Protein AF-A0A428T116-F1 (afdb_monomer_lite)

Organism: NCBI:txid131363

Foldseek 3Di:
DLLLVLLVCLLPCPDDPPVVSVVSNVRNVVVLVVLVVVLVVLVVPLDLVSLLSLLVNLLSQLSNCVSVVVVVSNVVSLQVNQLSLAPSQVPDDPVSVVSSLVSCLRNQVVLLVVLVVDDLPRDRRCLVVLVVPPPPPPDLDAADPALVSLSSLLSSLSSLVSNLVSVVVVCVVPDDDDDDPPVSCVSVVVSVVSLVSSLNNNVVNCVVCVPPDDPVRVVSNVVSVVSNVD

pLDDT: mean 75.33, std 14.29, range [40.84, 96.88]

Sequence (230 aa):
MIAVGAAHRLFMARSVSPAQSAELQRLAIYQYNKAIKSILPLMSANSIYDLHCILICCVLFISFEGLTGRYDDLLRHLRAGNQLLGPSLLESTPEQTVVTKKLVEMLSPLGSIVISFMDKDFHSGVSPWYEAGSFKDETVSQPFDDLDEVSYELQRLSVQETDATWVDQILRQTQSDEVDNDLNQAPRLAIEEGFRKWSSRFETTKQTQHDNASSRYDTQLRHLRMEQQF

Secondary structure (DSSP, 8-state):
-HHHHHHHHHHH-SS--HHHHHHHHHHHHHHHHHHHHHHTTGGG---HHHHHHHHHHHHHHHHHHHHHT-HHHHHHHHHHHHHHSSGGGTT--HHHHHHHHHHHHHHHHHHHHHHHHS-TT---TTHHHHHH-------TTPPPSSHHHHHHHHHHHHHHHHHHHHHHHHHHHH--S-S-TTTTSHHHHHHHHHHHHHHHHHHHHHHH-TT---HHHHHHHHHHHHHTT-

Radius of gyration: 20.84 Å; chains: 1; bounding box: 56×46×51 Å

Structure (mmCIF, N/CA/C/O backbone):
data_AF-A0A428T116-F1
#
_entry.id   AF-A0A428T116-F1
#
loop_
_atom_site.group_PDB
_atom_site.id
_atom_site.type_symbol
_atom_site.label_atom_id
_atom_site.label_alt_id
_atom_site.label_comp_id
_atom_site.label_asym_id
_atom_site.label_entity_id
_atom_site.label_seq_id
_atom_site.pdbx_PDB_ins_code
_atom_site.Cartn_x
_atom_site.Cartn_y
_atom_site.Cartn_z
_atom_site.occupancy
_atom_site.B_iso_or_equiv
_atom_site.auth_seq_id
_atom_site.auth_comp_id
_atom_site.auth_asym_id
_atom_site.auth_atom_id
_atom_site.pdbx_PDB_model_num
ATOM 1 N N . MET A 1 1 ? 8.778 -11.681 -5.372 1.00 85.19 1 MET A N 1
ATOM 2 C CA . MET A 1 1 ? 9.952 -11.075 -4.696 1.00 85.19 1 MET A CA 1
ATOM 3 C C . MET A 1 1 ? 11.165 -10.873 -5.612 1.00 85.19 1 MET A C 1
ATOM 5 O O . MET A 1 1 ? 11.693 -9.771 -5.608 1.00 85.19 1 MET A O 1
ATOM 9 N N . ILE A 1 2 ? 11.591 -11.850 -6.435 1.00 93.81 2 ILE A N 1
ATOM 10 C CA . ILE A 1 2 ? 12.792 -11.703 -7.301 1.00 93.81 2 ILE A CA 1
ATOM 11 C C . ILE A 1 2 ? 12.713 -10.477 -8.230 1.00 93.81 2 ILE A C 1
ATOM 13 O O . ILE A 1 2 ? 13.674 -9.721 -8.322 1.00 93.81 2 ILE A O 1
ATOM 17 N N . ALA A 1 3 ? 11.564 -10.256 -8.880 1.00 95.00 3 ALA A N 1
ATOM 18 C CA . ALA A 1 3 ? 11.363 -9.112 -9.773 1.00 95.00 3 ALA A CA 1
ATOM 19 C C . ALA A 1 3 ? 11.597 -7.763 -9.068 1.00 95.00 3 ALA A C 1
ATOM 21 O O . ALA A 1 3 ? 12.355 -6.935 -9.566 1.00 95.00 3 ALA A O 1
ATOM 22 N N . VAL A 1 4 ? 11.011 -7.581 -7.877 1.00 94.94 4 VAL A N 1
ATOM 23 C CA . VAL A 1 4 ? 11.173 -6.374 -7.046 1.00 94.94 4 VAL A CA 1
ATOM 24 C C . VAL A 1 4 ? 12.634 -6.182 -6.647 1.00 94.94 4 VAL A C 1
ATOM 26 O O . VAL A 1 4 ? 13.160 -5.086 -6.783 1.00 94.94 4 VAL A O 1
ATOM 29 N N . GLY A 1 5 ? 13.322 -7.247 -6.223 1.00 93.06 5 GLY A N 1
ATOM 30 C CA . GLY A 1 5 ? 14.741 -7.171 -5.866 1.00 93.06 5 GLY A CA 1
ATOM 31 C C . GLY A 1 5 ? 15.635 -6.759 -7.041 1.00 93.06 5 GLY A C 1
ATOM 32 O O . GLY A 1 5 ? 16.538 -5.939 -6.875 1.00 93.06 5 GLY A O 1
ATOM 33 N N . ALA A 1 6 ? 15.362 -7.279 -8.242 1.00 92.38 6 ALA A N 1
ATOM 34 C CA . ALA A 1 6 ? 16.073 -6.884 -9.455 1.00 92.38 6 ALA A CA 1
ATOM 35 C C . ALA A 1 6 ? 15.801 -5.413 -9.826 1.00 92.38 6 ALA A C 1
ATOM 37 O O . ALA A 1 6 ? 16.748 -4.678 -10.102 1.00 92.38 6 ALA A O 1
ATOM 38 N N . ALA A 1 7 ? 14.541 -4.967 -9.759 1.00 92.06 7 ALA A N 1
ATOM 39 C CA . ALA A 1 7 ? 14.161 -3.572 -9.993 1.00 92.06 7 ALA A CA 1
ATOM 40 C C . ALA A 1 7 ? 14.793 -2.618 -8.966 1.00 92.06 7 ALA A C 1
ATOM 42 O O . ALA A 1 7 ? 15.360 -1.598 -9.340 1.00 92.06 7 ALA A O 1
ATOM 43 N N . HIS A 1 8 ? 14.791 -2.981 -7.683 1.00 92.75 8 HIS A N 1
ATOM 44 C CA . HIS A 1 8 ? 15.418 -2.193 -6.623 1.00 92.75 8 HIS A CA 1
ATOM 45 C C . HIS A 1 8 ? 16.926 -2.053 -6.843 1.00 92.75 8 HIS A C 1
ATOM 47 O O . HIS A 1 8 ? 17.481 -0.966 -6.702 1.00 92.75 8 HIS A O 1
ATOM 53 N N . ARG A 1 9 ? 17.602 -3.139 -7.240 1.00 90.94 9 ARG A N 1
ATOM 54 C CA . ARG A 1 9 ? 19.033 -3.093 -7.560 1.00 90.94 9 ARG A CA 1
ATOM 55 C C . ARG A 1 9 ? 19.320 -2.177 -8.749 1.00 90.94 9 ARG A C 1
ATOM 57 O O . ARG A 1 9 ? 20.307 -1.454 -8.698 1.00 90.94 9 ARG A O 1
ATOM 64 N N . LEU A 1 10 ? 18.479 -2.200 -9.784 1.00 89.50 10 LEU A N 1
ATOM 65 C CA . LEU A 1 10 ? 18.576 -1.276 -10.919 1.00 89.50 10 LEU A CA 1
ATOM 66 C C . LEU A 1 10 ? 18.354 0.179 -10.490 1.00 89.50 10 LEU A C 1
ATOM 68 O O . LEU A 1 10 ? 19.108 1.049 -10.905 1.00 89.50 10 LEU A O 1
ATOM 72 N N . PHE A 1 11 ? 17.373 0.428 -9.624 1.00 88.12 11 PHE A N 1
ATOM 73 C CA . PHE A 1 11 ? 17.057 1.760 -9.110 1.00 88.12 11 PHE A CA 1
ATOM 74 C C . PHE A 1 11 ? 18.170 2.331 -8.209 1.00 88.12 11 PHE A C 1
ATOM 76 O O . PHE A 1 11 ? 18.532 3.498 -8.320 1.00 88.12 11 PHE A O 1
ATOM 83 N N . MET A 1 12 ? 18.762 1.503 -7.343 1.00 87.44 12 MET A N 1
ATOM 84 C CA . MET A 1 12 ? 19.856 1.900 -6.442 1.00 87.44 12 MET A CA 1
ATOM 85 C C . MET A 1 12 ? 21.219 2.003 -7.133 1.00 87.44 12 MET A C 1
ATOM 87 O O . MET A 1 12 ? 22.137 2.658 -6.629 1.00 87.44 12 MET A O 1
ATOM 91 N N . ALA A 1 13 ? 21.385 1.327 -8.265 1.00 82.62 13 ALA A N 1
ATOM 92 C CA . ALA A 1 13 ? 22.620 1.318 -9.023 1.00 82.62 13 ALA A CA 1
ATOM 93 C C . ALA A 1 13 ? 22.909 2.701 -9.626 1.00 82.62 13 ALA A C 1
ATOM 95 O O . ALA A 1 13 ? 22.486 3.019 -10.731 1.00 82.62 13 ALA A O 1
ATOM 96 N N . ARG A 1 14 ? 23.714 3.509 -8.926 1.00 63.03 14 ARG A N 1
ATOM 97 C CA . ARG A 1 14 ? 24.175 4.822 -9.417 1.00 63.03 14 ARG A CA 1
ATOM 98 C C . ARG A 1 14 ? 24.994 4.732 -10.714 1.00 63.03 14 ARG A C 1
ATOM 100 O O . ARG A 1 14 ? 25.077 5.707 -11.449 1.00 63.03 14 ARG A O 1
ATOM 107 N N . SER A 1 15 ? 25.612 3.579 -10.985 1.00 63.94 15 SER A N 1
ATOM 108 C CA . SER A 1 15 ? 26.187 3.218 -12.287 1.00 63.94 15 SER A CA 1
ATOM 109 C C . SER A 1 15 ? 26.409 1.702 -12.366 1.00 63.94 15 SER A C 1
ATOM 111 O O . SER A 1 15 ? 27.178 1.126 -11.600 1.00 63.94 15 SER A O 1
ATOM 113 N N . VAL A 1 16 ? 25.712 1.033 -13.281 1.00 72.75 16 VAL A N 1
ATOM 114 C CA . VAL A 1 16 ? 25.939 -0.376 -13.646 1.00 72.75 16 VAL A CA 1
ATOM 115 C C . VAL A 1 16 ? 26.237 -0.410 -15.137 1.00 72.75 16 VAL A C 1
ATOM 117 O O . VAL A 1 16 ? 25.719 0.416 -15.891 1.00 72.75 16 VAL A O 1
ATOM 120 N N . SER A 1 17 ? 27.101 -1.330 -15.576 1.00 83.00 17 SER A N 1
ATOM 121 C CA . SER A 1 17 ? 27.424 -1.427 -16.999 1.00 83.00 17 SER A CA 1
ATOM 122 C C . SER A 1 17 ? 26.149 -1.687 -17.818 1.00 83.00 17 SER A C 1
ATOM 124 O O . SER A 1 17 ? 25.267 -2.420 -17.356 1.00 83.00 17 SER A O 1
ATOM 126 N N . PRO A 1 18 ? 26.025 -1.132 -19.039 1.00 81.88 18 PRO A N 1
ATOM 127 C CA . PRO A 1 18 ? 24.813 -1.289 -19.846 1.00 81.88 18 PRO A CA 1
ATOM 128 C C . PRO A 1 18 ? 24.389 -2.754 -20.038 1.00 81.88 18 PRO A C 1
ATOM 130 O O . PRO A 1 18 ? 23.203 -3.068 -19.981 1.00 81.88 18 PRO A O 1
ATOM 133 N N . ALA A 1 19 ? 25.356 -3.666 -20.180 1.00 84.19 19 ALA A N 1
ATOM 134 C CA . ALA A 1 19 ? 25.102 -5.098 -20.324 1.00 84.19 19 ALA A CA 1
ATOM 135 C C . ALA A 1 19 ? 24.492 -5.733 -19.059 1.00 84.19 19 ALA A C 1
ATOM 137 O O . ALA A 1 19 ? 23.511 -6.468 -19.152 1.00 84.19 19 ALA A O 1
ATOM 138 N N . GLN A 1 20 ? 25.028 -5.419 -17.875 1.00 84.56 20 GLN A N 1
ATOM 139 C CA . GLN A 1 20 ? 24.500 -5.931 -16.603 1.00 84.56 20 GLN A CA 1
ATOM 140 C C . GLN A 1 20 ? 23.125 -5.334 -16.279 1.00 84.56 20 GLN A C 1
ATOM 142 O O . GLN A 1 20 ? 22.258 -6.027 -15.747 1.00 84.56 20 GLN A O 1
ATOM 147 N N . SER A 1 21 ? 22.910 -4.062 -16.628 1.00 86.69 21 SER A N 1
ATOM 148 C CA . SER A 1 21 ? 21.607 -3.406 -16.493 1.00 86.69 21 SER A CA 1
ATOM 149 C C . SER A 1 21 ? 20.548 -4.108 -17.352 1.00 86.69 21 SER A C 1
ATOM 151 O O . SER A 1 21 ? 19.497 -4.504 -16.846 1.00 86.69 21 SER A O 1
ATOM 153 N N . ALA A 1 22 ? 20.864 -4.376 -18.624 1.00 87.75 22 ALA A N 1
ATOM 154 C CA . ALA A 1 22 ? 19.967 -5.078 -19.539 1.00 87.75 22 ALA A CA 1
ATOM 155 C C . ALA A 1 22 ? 19.632 -6.507 -19.069 1.00 87.75 22 ALA A C 1
ATOM 157 O O . ALA A 1 22 ? 18.484 -6.946 -19.169 1.00 87.75 22 ALA A O 1
ATOM 158 N N . GLU A 1 23 ? 20.606 -7.237 -18.520 1.00 91.06 23 GLU A N 1
ATOM 159 C CA . GLU A 1 23 ? 20.380 -8.582 -17.984 1.00 91.06 23 GLU A CA 1
ATOM 160 C C . GLU A 1 23 ? 19.455 -8.566 -16.759 1.00 91.06 23 GLU A C 1
ATOM 162 O O . GLU A 1 23 ? 18.485 -9.332 -16.701 1.00 91.06 23 GLU A O 1
ATOM 167 N N . LEU A 1 24 ? 19.704 -7.659 -15.809 1.00 89.88 24 LEU A N 1
ATOM 168 C CA . LEU A 1 24 ? 18.852 -7.477 -14.633 1.00 89.88 24 LEU A CA 1
ATOM 169 C C . LEU A 1 24 ? 17.435 -7.053 -15.025 1.00 89.88 24 LEU A C 1
ATOM 171 O O . LEU A 1 24 ? 16.474 -7.568 -14.456 1.00 89.88 24 LEU A O 1
ATOM 175 N N . GLN A 1 25 ? 17.289 -6.180 -16.024 1.00 91.38 25 GLN A N 1
ATOM 176 C CA . GLN A 1 25 ? 15.985 -5.762 -16.534 1.00 91.38 25 GLN A CA 1
ATOM 177 C C . GLN A 1 25 ? 15.234 -6.942 -17.162 1.00 91.38 25 GLN A C 1
ATOM 179 O O . GLN A 1 25 ? 14.050 -7.148 -16.884 1.00 91.38 25 GLN A O 1
ATOM 184 N N . ARG A 1 26 ? 15.919 -7.776 -17.954 1.00 93.62 26 ARG A N 1
ATOM 185 C CA . ARG A 1 26 ? 15.318 -8.982 -18.542 1.00 93.62 26 ARG A CA 1
ATOM 186 C C . ARG A 1 26 ? 14.861 -9.961 -17.464 1.00 93.62 26 ARG A C 1
ATOM 188 O O . ARG A 1 26 ? 13.759 -10.501 -17.557 1.00 93.62 26 ARG A O 1
ATOM 195 N N . LEU A 1 27 ? 15.682 -10.174 -16.434 1.00 94.12 27 LEU A N 1
ATOM 196 C CA . LEU A 1 27 ? 15.329 -11.010 -15.288 1.00 94.12 27 LEU A CA 1
ATOM 197 C C . LEU A 1 27 ? 14.113 -10.449 -14.540 1.00 94.12 27 LEU A C 1
ATOM 199 O O . LEU A 1 27 ? 13.193 -11.204 -14.223 1.00 94.12 27 LEU A O 1
ATOM 203 N N . ALA A 1 28 ? 14.100 -9.140 -14.286 1.00 94.00 28 ALA A N 1
ATOM 204 C CA . ALA A 1 28 ? 13.018 -8.441 -13.605 1.00 94.00 28 ALA A CA 1
ATOM 205 C C . ALA A 1 28 ? 11.679 -8.650 -14.331 1.00 94.00 28 ALA A C 1
ATOM 207 O O . ALA A 1 28 ? 10.728 -9.156 -13.732 1.00 94.00 28 ALA A O 1
ATOM 208 N N . ILE A 1 29 ? 11.640 -8.367 -15.638 1.00 94.38 29 ILE A N 1
ATOM 209 C CA . ILE A 1 29 ? 10.447 -8.528 -16.484 1.00 94.38 29 ILE A CA 1
ATOM 210 C C . ILE A 1 29 ? 10.007 -9.994 -16.550 1.00 94.38 29 ILE A C 1
ATOM 212 O O . ILE A 1 29 ? 8.821 -10.297 -16.419 1.00 94.38 29 ILE A O 1
ATOM 216 N N . TYR A 1 30 ? 10.950 -10.924 -16.722 1.00 96.81 30 TYR A N 1
ATOM 217 C CA . TYR A 1 30 ? 10.636 -12.350 -16.782 1.00 96.81 30 TYR A CA 1
ATOM 218 C C . TYR A 1 30 ? 9.956 -12.839 -15.497 1.00 96.81 30 TYR A C 1
ATOM 220 O O . TYR A 1 30 ? 8.917 -13.498 -15.553 1.00 96.81 30 TYR A O 1
ATOM 228 N N . GLN A 1 31 ? 10.515 -12.493 -14.335 1.00 96.88 31 GLN A N 1
ATOM 229 C CA . GLN A 1 31 ? 9.970 -12.916 -13.045 1.00 96.88 31 GLN A CA 1
ATOM 230 C C . GLN A 1 31 ? 8.651 -12.213 -12.716 1.00 96.88 31 GLN A C 1
ATOM 232 O O . GLN A 1 31 ? 7.773 -12.830 -12.116 1.00 96.88 31 GLN A O 1
ATOM 237 N N . TYR A 1 32 ? 8.487 -10.959 -13.139 1.00 95.44 32 TYR A N 1
ATOM 238 C CA . TYR A 1 32 ? 7.229 -10.227 -13.023 1.00 95.44 32 TYR A CA 1
ATOM 239 C C . TYR A 1 32 ? 6.111 -10.917 -13.821 1.00 95.44 32 TYR A C 1
ATOM 241 O O . TYR A 1 32 ? 5.085 -11.296 -13.260 1.00 95.44 32 TYR A O 1
ATOM 249 N N . ASN A 1 33 ? 6.352 -11.210 -15.102 1.00 94.75 33 ASN A N 1
ATOM 250 C CA . ASN A 1 33 ? 5.383 -11.904 -15.955 1.00 94.75 33 ASN A CA 1
ATOM 251 C C . ASN A 1 33 ? 5.083 -13.325 -15.464 1.00 94.75 33 ASN A C 1
ATOM 253 O O . ASN A 1 33 ? 3.952 -13.801 -15.576 1.00 94.75 33 ASN A O 1
ATOM 257 N N . LYS A 1 34 ? 6.085 -14.016 -14.910 1.00 95.69 34 LYS A N 1
ATOM 258 C CA . LYS A 1 34 ? 5.883 -15.319 -14.272 1.00 95.69 34 LYS A CA 1
ATOM 259 C C . LYS A 1 34 ? 4.940 -15.203 -13.072 1.00 95.69 34 LYS A C 1
ATOM 261 O O . LYS A 1 34 ? 4.025 -16.011 -12.964 1.00 95.69 34 LYS A O 1
ATOM 266 N N . ALA A 1 35 ? 5.129 -14.197 -12.218 1.00 94.56 35 ALA A N 1
ATOM 267 C CA . ALA A 1 35 ? 4.257 -13.959 -11.072 1.00 94.56 35 ALA A CA 1
ATOM 268 C C . ALA A 1 35 ? 2.809 -13.667 -11.500 1.00 94.56 35 ALA A C 1
ATOM 270 O O . ALA A 1 35 ? 1.898 -14.263 -10.935 1.00 94.56 35 ALA A O 1
ATOM 271 N N . ILE A 1 36 ? 2.597 -12.852 -12.545 1.00 91.69 36 ILE A N 1
ATOM 272 C CA . ILE A 1 36 ? 1.255 -12.611 -13.114 1.00 91.69 36 ILE A CA 1
ATOM 273 C C . ILE A 1 36 ? 0.591 -13.929 -13.531 1.00 91.69 36 ILE A C 1
ATOM 275 O O . ILE A 1 36 ? -0.546 -14.211 -13.166 1.00 91.69 36 ILE A O 1
ATOM 279 N N . LYS A 1 37 ? 1.306 -14.782 -14.270 1.00 93.38 37 LYS A N 1
ATOM 280 C CA . LYS A 1 37 ? 0.755 -16.074 -14.706 1.00 93.38 37 LYS A CA 1
ATOM 281 C C . LYS A 1 37 ? 0.394 -16.986 -13.535 1.00 93.38 37 LYS A C 1
ATOM 283 O O . LYS A 1 37 ? -0.565 -17.740 -13.639 1.00 93.38 37 LYS A O 1
ATOM 288 N N . SER A 1 38 ? 1.157 -16.928 -12.447 1.00 92.00 38 SER A N 1
ATOM 289 C CA . SER A 1 38 ? 0.905 -17.732 -11.250 1.00 92.00 38 SER A CA 1
ATOM 290 C C . SER A 1 38 ? -0.276 -17.237 -10.419 1.00 92.00 38 SER A C 1
ATOM 292 O O . SER A 1 38 ? -0.900 -18.057 -9.758 1.00 92.00 38 SER A O 1
ATOM 294 N N . ILE A 1 39 ? -0.590 -15.939 -10.449 1.00 91.38 39 ILE A N 1
ATOM 295 C CA . ILE A 1 39 ? -1.700 -15.382 -9.666 1.00 91.38 39 ILE A CA 1
ATOM 296 C C . ILE A 1 39 ? -3.049 -15.450 -10.381 1.00 91.38 39 ILE A C 1
ATOM 298 O O . ILE A 1 39 ? -4.073 -15.563 -9.718 1.00 91.38 39 ILE A O 1
ATOM 302 N N . LEU A 1 40 ? -3.067 -15.428 -11.718 1.00 89.25 40 LEU A N 1
ATOM 303 C CA . LEU A 1 40 ? -4.309 -15.471 -12.501 1.00 89.25 40 LEU A CA 1
ATOM 304 C C . LEU A 1 40 ? -5.274 -16.604 -12.088 1.00 89.25 40 LEU A C 1
ATOM 306 O O . LEU A 1 40 ? -6.464 -16.327 -11.969 1.00 89.25 40 LEU A O 1
ATOM 310 N N . PRO A 1 41 ? -4.820 -17.845 -11.812 1.00 89.62 41 PRO A N 1
ATOM 311 C CA . PRO A 1 41 ? -5.712 -18.903 -11.336 1.00 89.62 41 PRO A CA 1
ATOM 312 C C . PRO A 1 41 ? -6.361 -18.595 -9.979 1.00 89.62 41 PRO A C 1
ATOM 314 O O . PRO A 1 41 ? -7.520 -18.946 -9.764 1.00 89.62 41 PRO A O 1
ATOM 317 N N . LEU A 1 42 ? -5.642 -17.908 -9.084 1.00 87.50 42 LEU A N 1
ATOM 318 C CA . LEU A 1 42 ? -6.122 -17.570 -7.740 1.00 87.50 42 LEU A CA 1
ATOM 319 C C . LEU A 1 42 ? -7.258 -16.544 -7.783 1.00 87.50 42 LEU A C 1
ATOM 321 O O . LEU A 1 42 ? -8.116 -16.551 -6.914 1.00 87.50 42 LEU A O 1
ATOM 325 N N . MET A 1 43 ? -7.317 -15.708 -8.825 1.00 80.50 43 MET A N 1
ATOM 326 C CA . MET A 1 43 ? -8.370 -14.694 -8.990 1.00 80.50 43 MET A CA 1
ATOM 327 C C . MET A 1 43 ? -9.772 -15.280 -9.207 1.00 80.50 43 MET A C 1
ATOM 329 O O . MET A 1 43 ? -10.757 -14.557 -9.118 1.00 80.50 43 MET A O 1
ATOM 333 N N . SER A 1 44 ? -9.865 -16.574 -9.514 1.00 78.81 44 SER A N 1
ATOM 334 C CA . SER A 1 44 ? -11.138 -17.295 -9.636 1.00 78.81 44 SER A CA 1
ATOM 335 C C . SER A 1 44 ? -11.549 -18.030 -8.355 1.00 78.81 44 SER A C 1
ATOM 337 O O . SER A 1 44 ? -12.638 -18.600 -8.297 1.00 78.81 44 SER A O 1
ATOM 339 N N . ALA A 1 45 ? -10.678 -18.040 -7.344 1.00 64.12 45 ALA A N 1
ATOM 340 C CA . ALA A 1 45 ? -10.878 -18.749 -6.094 1.00 64.12 45 ALA A CA 1
ATOM 341 C C . ALA A 1 45 ? -11.316 -17.782 -4.982 1.00 64.12 45 ALA A C 1
ATOM 343 O O . ALA A 1 45 ? -10.810 -16.670 -4.871 1.00 64.12 45 ALA A O 1
ATOM 344 N N . ASN A 1 46 ? -12.259 -18.221 -4.144 1.00 71.44 46 ASN A N 1
ATOM 345 C CA . ASN A 1 46 ? -12.894 -17.394 -3.107 1.00 71.44 46 ASN A CA 1
ATOM 346 C C . ASN A 1 46 ? -12.390 -17.713 -1.689 1.00 71.44 46 ASN A C 1
ATOM 348 O O . ASN A 1 46 ? -13.112 -17.497 -0.717 1.00 71.44 46 ASN A O 1
ATOM 352 N N . SER A 1 47 ? -11.189 -18.282 -1.540 1.00 86.81 47 SER A N 1
ATOM 353 C CA . SER A 1 47 ? -10.641 -18.546 -0.207 1.00 86.81 47 SER A CA 1
ATOM 354 C C . SER A 1 47 ? -9.910 -17.318 0.349 1.00 86.81 47 SER A C 1
ATOM 356 O O . SER A 1 47 ? -9.272 -16.568 -0.390 1.00 86.81 47 SER A O 1
ATOM 358 N N . ILE A 1 48 ? -9.946 -17.136 1.674 1.00 85.25 48 ILE A N 1
ATOM 359 C CA . ILE A 1 48 ? -9.193 -16.073 2.368 1.00 85.25 48 ILE A CA 1
ATOM 360 C C . ILE A 1 48 ? -7.687 -16.192 2.089 1.00 85.25 48 ILE A C 1
ATOM 362 O O . ILE A 1 48 ? -6.997 -15.190 1.921 1.00 85.25 48 ILE A O 1
ATOM 366 N N . TYR A 1 49 ? -7.180 -17.421 1.969 1.00 87.12 49 TYR A N 1
ATOM 367 C CA . TYR A 1 49 ? -5.784 -17.675 1.622 1.00 87.12 49 TYR A CA 1
ATOM 368 C C . TYR A 1 49 ? -5.422 -17.146 0.226 1.00 87.12 49 TYR A C 1
ATOM 370 O O . TYR A 1 49 ? -4.379 -16.510 0.052 1.00 87.12 49 TYR A O 1
ATOM 378 N N . ASP A 1 50 ? -6.289 -17.375 -0.762 1.00 89.56 50 ASP A N 1
ATOM 379 C CA . ASP A 1 50 ? -6.084 -16.879 -2.123 1.00 89.56 50 ASP A CA 1
ATOM 380 C C . ASP A 1 50 ? -6.157 -15.350 -2.154 1.00 89.56 50 ASP A C 1
ATOM 382 O O . ASP A 1 50 ? -5.297 -14.712 -2.762 1.00 89.56 50 ASP A O 1
ATOM 386 N N . LEU A 1 51 ? -7.098 -14.752 -1.412 1.00 88.12 51 LEU A N 1
ATOM 387 C CA . LEU A 1 51 ? -7.183 -13.299 -1.232 1.00 88.12 51 LEU A CA 1
ATOM 388 C C . LEU A 1 51 ? -5.902 -12.718 -0.619 1.00 88.12 51 LEU A C 1
ATOM 390 O O . LEU A 1 51 ? -5.378 -11.728 -1.130 1.00 88.12 51 LEU A O 1
ATOM 394 N N . HIS A 1 52 ? -5.342 -13.339 0.425 1.00 89.69 52 HIS A N 1
ATOM 395 C CA . HIS A 1 52 ? -4.061 -12.913 1.006 1.00 89.69 52 HIS A CA 1
ATOM 396 C C . HIS A 1 52 ? -2.932 -12.978 -0.011 1.00 89.69 52 HIS A C 1
ATOM 398 O O . HIS A 1 52 ? -2.156 -12.031 -0.135 1.00 89.69 52 HIS A O 1
ATOM 404 N N . CYS A 1 53 ? -2.850 -14.070 -0.769 1.00 91.12 53 CYS A N 1
ATOM 405 C CA . CYS A 1 53 ? -1.854 -14.223 -1.821 1.00 91.12 53 CYS A CA 1
ATOM 406 C C . CYS A 1 53 ? -2.001 -13.131 -2.894 1.00 91.12 53 CYS A C 1
ATOM 408 O O . CYS A 1 53 ? -0.997 -12.557 -3.323 1.00 91.12 53 CYS A O 1
ATOM 410 N N . ILE A 1 54 ? -3.238 -12.794 -3.277 1.00 91.19 54 ILE A N 1
ATOM 411 C CA . ILE A 1 54 ? -3.522 -11.721 -4.233 1.00 91.19 54 ILE A CA 1
ATOM 412 C C . ILE A 1 54 ? -3.086 -10.360 -3.689 1.00 91.19 54 ILE A C 1
ATOM 414 O O . ILE A 1 54 ? -2.348 -9.643 -4.365 1.00 91.19 54 ILE A O 1
ATOM 418 N N . LEU A 1 55 ? -3.453 -10.032 -2.452 1.00 90.56 55 LEU A N 1
ATOM 419 C CA . LEU A 1 55 ? -3.091 -8.771 -1.803 1.00 90.56 55 LEU A CA 1
ATOM 420 C C . LEU A 1 55 ? -1.574 -8.617 -1.622 1.00 90.56 55 LEU A C 1
ATOM 422 O O . LEU A 1 55 ? -1.021 -7.554 -1.910 1.00 90.56 55 LEU A O 1
ATOM 426 N N . ILE A 1 56 ? -0.872 -9.682 -1.221 1.00 92.00 56 ILE A N 1
ATOM 427 C CA . ILE A 1 56 ? 0.598 -9.691 -1.142 1.00 92.00 56 ILE A CA 1
ATOM 428 C C . ILE A 1 56 ? 1.201 -9.402 -2.522 1.00 92.00 56 ILE A C 1
ATOM 430 O O . ILE A 1 56 ? 2.145 -8.617 -2.648 1.00 92.00 56 ILE A O 1
ATOM 434 N N . CYS A 1 57 ? 0.661 -10.009 -3.578 1.00 93.06 57 CYS A N 1
ATOM 435 C CA . CYS A 1 57 ? 1.098 -9.721 -4.936 1.00 93.06 57 CYS A CA 1
ATOM 436 C C . CYS A 1 57 ? 0.804 -8.279 -5.360 1.00 93.06 57 CYS A C 1
ATOM 438 O O . CYS A 1 57 ? 1.681 -7.684 -5.980 1.00 93.06 57 CYS A O 1
ATOM 440 N N . CYS A 1 58 ? -0.338 -7.690 -4.990 1.00 92.31 58 CYS A N 1
ATOM 441 C CA . CYS A 1 58 ? -0.615 -6.269 -5.217 1.00 92.31 58 CYS A CA 1
ATOM 442 C C . CYS A 1 58 ? 0.473 -5.385 -4.590 1.00 92.31 58 CYS A C 1
ATOM 444 O O . CYS A 1 58 ? 1.047 -4.560 -5.294 1.00 92.31 58 CYS A O 1
ATOM 446 N N . VAL A 1 59 ? 0.846 -5.608 -3.322 1.00 92.38 59 VAL A N 1
ATOM 447 C CA . VAL A 1 59 ? 1.935 -4.860 -2.653 1.00 92.38 59 VAL A CA 1
ATOM 448 C C . VAL A 1 59 ? 3.265 -4.997 -3.409 1.00 92.38 59 VAL A C 1
ATOM 450 O O . VAL A 1 59 ? 3.983 -4.016 -3.638 1.00 92.38 59 VAL A O 1
ATOM 453 N N . LEU A 1 60 ? 3.599 -6.215 -3.845 1.00 94.50 60 LEU A N 1
ATOM 454 C CA . LEU A 1 60 ? 4.825 -6.475 -4.603 1.00 94.50 60 LEU A CA 1
ATOM 455 C C . LEU A 1 60 ? 4.802 -5.829 -5.994 1.00 94.50 60 LEU A C 1
ATOM 457 O O . LEU A 1 60 ? 5.836 -5.337 -6.447 1.00 94.50 60 LEU A O 1
ATOM 461 N N . PHE A 1 61 ? 3.657 -5.833 -6.675 1.00 94.88 61 PHE A N 1
ATOM 462 C CA . PHE A 1 61 ? 3.506 -5.193 -7.974 1.00 94.88 61 PHE A CA 1
ATOM 463 C C . PHE A 1 61 ? 3.562 -3.678 -7.844 1.00 94.88 61 PHE A C 1
ATOM 465 O O . PHE A 1 61 ? 4.375 -3.087 -8.538 1.00 94.88 61 PHE A O 1
ATOM 472 N N . ILE A 1 62 ? 2.859 -3.062 -6.890 1.00 92.38 62 ILE A N 1
ATOM 473 C CA . ILE A 1 62 ? 2.975 -1.625 -6.574 1.00 92.38 62 ILE A CA 1
ATOM 474 C C . ILE A 1 62 ? 4.448 -1.225 -6.413 1.00 92.38 62 ILE A C 1
ATOM 476 O O . ILE A 1 62 ? 4.916 -0.286 -7.055 1.00 92.38 62 ILE A O 1
ATOM 480 N N . SER A 1 63 ? 5.205 -1.993 -5.624 1.00 93.31 63 SER A N 1
ATOM 481 C CA . SER A 1 63 ? 6.639 -1.756 -5.418 1.00 93.31 63 SER A CA 1
ATOM 482 C C . SER A 1 63 ? 7.440 -1.863 -6.722 1.00 93.31 63 SER A C 1
ATOM 484 O O . SER A 1 63 ? 8.284 -1.018 -7.013 1.00 93.31 63 SER A O 1
ATOM 486 N N . PHE A 1 64 ? 7.186 -2.902 -7.522 1.00 94.94 64 PHE A N 1
ATOM 487 C CA . PHE A 1 64 ? 7.846 -3.101 -8.813 1.00 94.94 64 PHE A CA 1
ATOM 488 C C . PHE A 1 64 ? 7.549 -1.967 -9.801 1.00 94.94 64 PHE A C 1
ATOM 490 O O . PHE A 1 64 ? 8.462 -1.439 -10.436 1.00 94.94 64 PHE A O 1
ATOM 497 N N . GLU A 1 65 ? 6.279 -1.587 -9.922 1.00 94.00 65 GLU A N 1
ATOM 498 C CA . GLU A 1 65 ? 5.830 -0.523 -10.812 1.00 94.00 65 GLU A CA 1
ATOM 499 C C . GLU A 1 65 ? 6.423 0.827 -10.416 1.00 94.00 65 GLU A C 1
ATOM 501 O O . GLU A 1 65 ? 6.928 1.553 -11.271 1.00 94.00 65 GLU A O 1
ATOM 506 N N . GLY A 1 66 ? 6.459 1.125 -9.116 1.00 90.81 66 GLY A N 1
ATOM 507 C CA . GLY A 1 66 ? 7.039 2.363 -8.599 1.00 90.81 66 GLY A CA 1
ATOM 508 C C . GLY A 1 66 ? 8.535 2.463 -8.882 1.00 90.81 66 GLY A C 1
ATOM 509 O O . GLY A 1 66 ? 9.005 3.488 -9.370 1.00 90.81 66 GLY A O 1
ATOM 510 N N . LEU A 1 67 ? 9.278 1.373 -8.660 1.00 91.44 67 LEU A N 1
ATOM 511 C CA . LEU A 1 67 ? 10.719 1.308 -8.936 1.00 91.44 67 LEU A CA 1
ATOM 512 C C . LEU A 1 67 ? 11.057 1.391 -10.431 1.00 91.44 67 LEU A C 1
ATOM 514 O O . LEU A 1 67 ? 12.177 1.751 -10.785 1.00 91.44 67 LEU A O 1
ATOM 518 N N . THR A 1 68 ? 10.115 1.037 -11.307 1.00 90.31 68 THR A N 1
ATOM 519 C CA . THR A 1 68 ? 10.295 1.070 -12.768 1.00 90.31 68 THR A CA 1
ATOM 520 C C . THR A 1 68 ? 9.662 2.294 -13.431 1.00 90.31 68 THR A C 1
ATOM 522 O O . THR A 1 68 ? 9.773 2.444 -14.646 1.00 90.31 68 THR A O 1
ATOM 525 N N . GLY A 1 69 ? 9.033 3.183 -12.654 1.00 87.81 69 GLY A N 1
ATOM 526 C CA . GLY A 1 69 ? 8.393 4.405 -13.147 1.00 87.81 69 GLY A CA 1
ATOM 527 C C . GLY A 1 69 ? 7.069 4.182 -13.888 1.00 87.81 69 GLY A C 1
ATOM 528 O O . GLY A 1 69 ? 6.601 5.076 -14.589 1.00 87.81 69 GLY A O 1
ATOM 529 N N . ARG A 1 70 ? 6.452 3.001 -13.764 1.00 89.62 70 ARG A N 1
ATOM 530 C CA . ARG A 1 70 ? 5.183 2.652 -14.427 1.00 89.62 70 ARG A CA 1
ATOM 531 C C . ARG A 1 70 ? 3.992 3.002 -13.535 1.00 89.62 70 ARG A C 1
ATOM 533 O O . ARG A 1 70 ? 3.275 2.135 -13.043 1.00 89.62 70 ARG A O 1
ATOM 540 N N . TYR A 1 71 ? 3.795 4.293 -13.292 1.00 86.19 71 TYR A N 1
ATOM 541 C CA . TYR A 1 71 ? 2.828 4.764 -12.296 1.00 86.19 71 TYR A CA 1
ATOM 542 C C . TYR A 1 71 ? 1.366 4.422 -12.637 1.00 86.19 71 TYR A C 1
ATOM 544 O O . TYR A 1 71 ? 0.603 4.106 -11.732 1.00 86.19 71 TYR A O 1
ATOM 552 N N . ASP A 1 72 ? 0.982 4.355 -13.914 1.00 84.62 72 ASP A N 1
ATOM 553 C CA . ASP A 1 72 ? -0.375 3.930 -14.298 1.00 84.62 72 ASP A CA 1
ATOM 554 C C . ASP A 1 72 ? -0.669 2.474 -13.896 1.00 84.62 72 ASP A C 1
ATOM 556 O O . ASP A 1 72 ? -1.762 2.149 -13.426 1.00 84.62 72 ASP A O 1
ATOM 560 N N . ASP A 1 73 ? 0.311 1.578 -14.065 1.00 88.12 73 ASP A N 1
ATOM 561 C CA . ASP A 1 73 ? 0.224 0.193 -13.593 1.00 88.12 73 ASP A CA 1
ATOM 562 C C . ASP A 1 73 ? 0.196 0.136 -12.061 1.00 88.12 73 ASP A C 1
ATOM 564 O O . ASP A 1 73 ? -0.588 -0.627 -11.493 1.00 88.12 73 ASP A O 1
ATOM 568 N N . LEU A 1 74 ? 1.010 0.959 -11.389 1.00 89.88 74 LEU A N 1
ATOM 569 C CA . LEU A 1 74 ? 1.042 1.051 -9.926 1.00 89.88 74 LEU A CA 1
ATOM 570 C C . LEU A 1 74 ? -0.349 1.367 -9.379 1.00 89.88 74 LEU A C 1
ATOM 572 O O . LEU A 1 74 ? -0.853 0.651 -8.512 1.00 89.88 74 LEU A O 1
ATOM 576 N N . LEU A 1 75 ? -0.976 2.416 -9.912 1.00 84.38 75 LEU A N 1
ATOM 577 C CA . LEU A 1 75 ? -2.289 2.880 -9.477 1.00 84.38 75 LEU A CA 1
ATOM 578 C C . LEU A 1 75 ? -3.371 1.830 -9.748 1.00 84.38 75 LEU A C 1
ATOM 580 O O . LEU A 1 75 ? -4.261 1.636 -8.919 1.00 84.38 75 LEU A O 1
ATOM 584 N N . ARG A 1 76 ? -3.269 1.078 -10.853 1.00 86.44 76 ARG A N 1
ATOM 585 C CA . ARG A 1 76 ? -4.158 -0.064 -11.117 1.00 86.44 76 ARG A CA 1
ATOM 586 C C . ARG A 1 76 ? -4.034 -1.161 -10.061 1.00 86.44 76 ARG A C 1
ATOM 588 O O . ARG A 1 76 ? -5.061 -1.629 -9.570 1.00 86.44 76 ARG A O 1
ATOM 595 N N . HIS A 1 77 ? -2.815 -1.553 -9.685 1.00 89.38 77 HIS A N 1
ATOM 596 C CA . HIS A 1 77 ? -2.600 -2.571 -8.645 1.00 89.38 77 HIS A CA 1
ATOM 597 C C . HIS A 1 77 ? -3.065 -2.103 -7.270 1.00 89.38 77 HIS A C 1
ATOM 599 O O . HIS A 1 77 ? -3.632 -2.892 -6.518 1.00 89.38 77 HIS A O 1
ATOM 605 N N . LEU A 1 78 ? -2.873 -0.822 -6.957 1.00 85.81 78 LEU A N 1
ATOM 606 C CA . LEU A 1 78 ? -3.352 -0.231 -5.714 1.00 85.81 78 LEU A CA 1
ATOM 607 C C . LEU A 1 78 ? -4.882 -0.176 -5.649 1.00 85.81 78 LEU A C 1
ATOM 609 O O . LEU A 1 78 ? -5.449 -0.511 -4.611 1.00 85.81 78 LEU A O 1
ATOM 613 N N . ARG A 1 79 ? -5.557 0.204 -6.742 1.00 81.38 79 ARG A N 1
ATOM 614 C CA . ARG A 1 79 ? -7.026 0.195 -6.812 1.00 81.38 79 ARG A CA 1
ATOM 615 C C . ARG A 1 79 ? -7.576 -1.216 -6.635 1.00 81.38 79 ARG A C 1
ATOM 617 O O . ARG A 1 79 ? -8.451 -1.422 -5.802 1.00 81.38 79 ARG A O 1
ATOM 624 N N . ALA A 1 80 ? -7.035 -2.180 -7.379 1.00 84.62 80 ALA A N 1
ATOM 625 C CA . ALA A 1 80 ? -7.449 -3.576 -7.277 1.00 84.62 80 ALA A CA 1
ATOM 626 C C . ALA A 1 80 ? -7.213 -4.135 -5.864 1.00 84.62 80 ALA A C 1
ATOM 628 O O . ALA A 1 80 ? -8.093 -4.778 -5.303 1.00 84.62 80 ALA A O 1
ATOM 629 N N . GLY A 1 81 ? -6.054 -3.841 -5.263 1.00 86.56 81 GLY A N 1
ATOM 630 C CA . GLY A 1 81 ? -5.738 -4.243 -3.894 1.00 86.56 81 GLY A CA 1
ATOM 631 C C . GLY A 1 81 ? -6.712 -3.656 -2.874 1.00 86.56 81 GLY A C 1
ATOM 632 O O . GLY A 1 81 ? -7.241 -4.397 -2.056 1.00 86.56 81 GLY A O 1
ATOM 633 N N . ASN A 1 82 ? -7.014 -2.356 -2.960 1.00 80.31 82 ASN A N 1
ATOM 634 C CA . ASN A 1 82 ? -7.980 -1.715 -2.064 1.00 80.31 82 ASN A CA 1
ATOM 635 C C . ASN A 1 82 ? -9.389 -2.296 -2.211 1.00 80.31 82 ASN A C 1
ATOM 637 O O . ASN A 1 82 ? -10.018 -2.592 -1.206 1.00 80.31 82 ASN A O 1
ATOM 641 N N . GLN A 1 83 ? -9.868 -2.537 -3.434 1.00 79.19 83 GLN A N 1
ATOM 642 C CA . GLN A 1 83 ? -11.186 -3.152 -3.659 1.00 79.19 83 GLN A CA 1
ATOM 643 C C . GLN A 1 83 ? -11.307 -4.558 -3.051 1.00 79.19 83 GLN A C 1
ATOM 645 O O . GLN A 1 83 ? -12.399 -4.977 -2.677 1.00 79.19 83 GLN A O 1
ATOM 650 N N . LEU A 1 84 ? -10.191 -5.282 -2.939 1.00 82.81 84 LEU A N 1
ATOM 651 C CA . LEU A 1 84 ? -10.143 -6.606 -2.321 1.00 82.81 84 LEU A CA 1
ATOM 652 C C . LEU A 1 84 ? -10.078 -6.562 -0.792 1.00 82.81 84 LEU A C 1
ATOM 654 O O . LEU A 1 84 ? -10.356 -7.580 -0.161 1.00 82.81 84 LEU A O 1
ATOM 658 N N . LEU A 1 85 ? -9.777 -5.409 -0.186 1.00 77.81 85 LEU A N 1
ATOM 659 C CA . LEU A 1 85 ? -9.843 -5.207 1.264 1.00 77.81 85 LEU A CA 1
ATOM 660 C C . LEU A 1 85 ? -11.296 -5.089 1.751 1.00 77.81 85 LEU A C 1
ATOM 662 O O . LEU A 1 85 ? -11.582 -4.303 2.631 1.00 77.81 85 LEU A O 1
ATOM 666 N N . GLY A 1 86 ? -12.236 -5.851 1.200 1.00 71.06 86 GLY A N 1
ATOM 667 C CA . GLY A 1 86 ? -13.646 -5.786 1.578 1.00 71.06 86 GLY A CA 1
ATOM 668 C C . GLY A 1 86 ? -14.007 -6.603 2.832 1.00 71.06 86 GLY A C 1
ATOM 669 O O . GLY A 1 86 ? -13.158 -7.290 3.409 1.00 71.06 86 GLY A O 1
ATOM 670 N N . PRO A 1 87 ? -15.299 -6.607 3.216 1.00 64.94 87 PRO A N 1
ATOM 671 C CA . PRO A 1 87 ? -15.806 -7.297 4.407 1.00 64.94 87 PRO A CA 1
ATOM 672 C C . PRO A 1 87 ? -15.521 -8.803 4.458 1.00 64.94 87 PRO A C 1
ATOM 674 O O . PRO A 1 87 ? -15.454 -9.372 5.538 1.00 64.94 87 PRO A O 1
ATOM 677 N N . SER A 1 88 ? -15.307 -9.461 3.314 1.00 68.50 88 SER A N 1
ATOM 678 C CA . SER A 1 88 ? -15.031 -10.906 3.228 1.00 68.50 88 SER A CA 1
ATOM 679 C C . SER A 1 88 ? -13.786 -11.347 4.001 1.00 68.50 88 SER A C 1
ATOM 681 O O . SER A 1 88 ? -13.651 -12.505 4.376 1.00 68.50 88 SER A O 1
ATOM 683 N N . LEU A 1 89 ? -12.859 -10.428 4.239 1.00 71.00 89 LEU A N 1
ATOM 684 C CA . LEU A 1 89 ? -11.653 -10.681 5.016 1.00 71.00 89 LEU A CA 1
ATOM 685 C C . LEU A 1 89 ? -11.886 -10.496 6.532 1.00 71.00 89 LEU A C 1
ATOM 687 O O . LEU A 1 89 ? -11.048 -10.931 7.320 1.00 71.00 89 LEU A O 1
ATOM 691 N N . LEU A 1 90 ? -13.008 -9.901 6.963 1.00 64.94 90 LEU A N 1
ATOM 692 C CA . LEU A 1 90 ? -13.398 -9.807 8.382 1.00 64.94 90 LEU A CA 1
ATOM 693 C C . LEU A 1 90 ? -13.791 -11.173 8.966 1.00 64.94 90 LEU A C 1
ATOM 695 O O . LEU A 1 90 ? -13.768 -11.352 10.179 1.00 64.94 90 LEU A O 1
ATOM 699 N N . GLU A 1 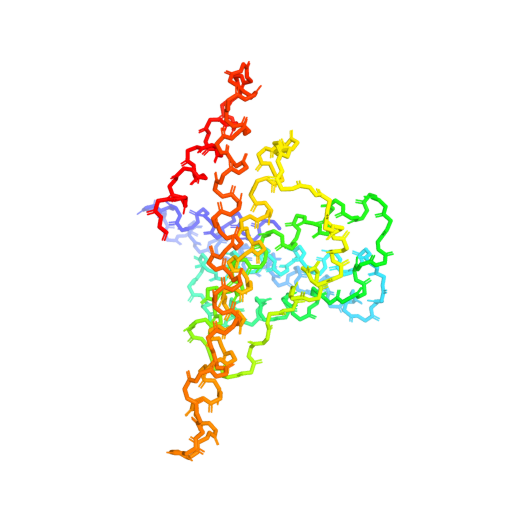91 ? -14.094 -12.154 8.113 1.00 67.12 91 GLU A N 1
ATOM 700 C CA . GLU A 1 91 ? -14.440 -13.533 8.492 1.00 67.12 91 GLU A CA 1
ATOM 701 C C . GLU A 1 91 ? -13.198 -14.429 8.730 1.00 67.12 91 GLU A C 1
ATOM 703 O O . GLU A 1 91 ? -13.285 -15.657 8.734 1.00 67.12 91 GLU A O 1
ATOM 708 N N . SER A 1 92 ? -12.023 -13.819 8.918 1.00 68.75 92 SER A N 1
ATOM 709 C CA . SER A 1 92 ? -10.731 -14.497 9.092 1.00 68.75 92 SER A CA 1
ATOM 710 C C . SER A 1 92 ? -10.617 -15.292 10.401 1.00 68.75 92 SER A C 1
ATOM 712 O O . SER A 1 92 ? -11.069 -14.854 11.460 1.00 68.75 92 SER A O 1
ATOM 714 N N . THR A 1 93 ? -9.909 -16.430 10.364 1.00 74.56 93 THR A N 1
ATOM 715 C CA . THR A 1 93 ? -9.418 -17.086 11.594 1.00 74.56 93 THR A CA 1
ATOM 716 C C . THR A 1 93 ? -8.381 -16.203 12.306 1.00 74.56 93 THR A C 1
ATOM 718 O O . THR A 1 93 ? -7.775 -15.347 11.660 1.00 74.56 93 THR A O 1
ATOM 721 N N . PRO A 1 94 ? -8.086 -16.407 13.605 1.00 71.31 94 PRO A N 1
ATOM 722 C CA . PRO A 1 94 ? -7.112 -15.586 14.335 1.00 71.31 94 PRO A CA 1
ATOM 723 C C . PRO A 1 94 ? -5.738 -15.466 13.651 1.00 71.31 94 PRO A C 1
ATOM 725 O O . PRO A 1 94 ? -5.157 -14.382 13.615 1.00 71.31 94 PRO A O 1
ATOM 728 N N . GLU A 1 95 ? -5.229 -16.547 13.051 1.00 73.69 95 GLU A N 1
ATOM 729 C CA . GLU A 1 95 ? -3.962 -16.541 12.306 1.00 73.69 95 GLU A CA 1
ATOM 730 C C . GLU A 1 95 ? -4.058 -15.709 11.019 1.00 73.69 95 GLU A C 1
ATOM 732 O O . GLU A 1 95 ? -3.134 -14.974 10.665 1.00 73.69 95 GLU A O 1
ATOM 737 N N . GLN A 1 96 ? -5.194 -15.800 10.325 1.00 76.75 96 GLN A N 1
ATOM 738 C CA . GLN A 1 96 ? -5.477 -15.037 9.112 1.00 76.75 96 GLN A CA 1
ATOM 739 C C . GLN A 1 96 ? -5.679 -13.550 9.420 1.00 76.75 96 GLN A C 1
ATOM 741 O O . GLN A 1 96 ? -5.271 -12.701 8.626 1.00 76.75 96 GLN A O 1
ATOM 746 N N . THR A 1 97 ? -6.228 -13.215 10.588 1.00 75.00 97 THR A N 1
ATOM 747 C CA . THR A 1 97 ? -6.444 -11.836 11.040 1.00 75.00 97 THR A CA 1
ATOM 748 C C . THR A 1 97 ? -5.132 -11.067 11.183 1.00 75.00 97 THR A C 1
ATOM 750 O O . THR A 1 97 ? -5.079 -9.891 10.834 1.00 75.00 97 THR A O 1
ATOM 753 N N . VAL A 1 98 ? -4.038 -11.714 11.603 1.00 77.62 98 VAL A N 1
ATOM 754 C CA . VAL A 1 98 ? -2.718 -11.059 11.702 1.00 77.62 98 VAL A CA 1
ATOM 755 C C . VAL A 1 98 ? -2.199 -10.632 10.326 1.00 77.62 98 VAL A C 1
ATOM 757 O O . VAL A 1 98 ? -1.779 -9.487 10.145 1.00 77.62 98 VAL A O 1
ATOM 760 N N . VAL A 1 99 ? -2.243 -11.53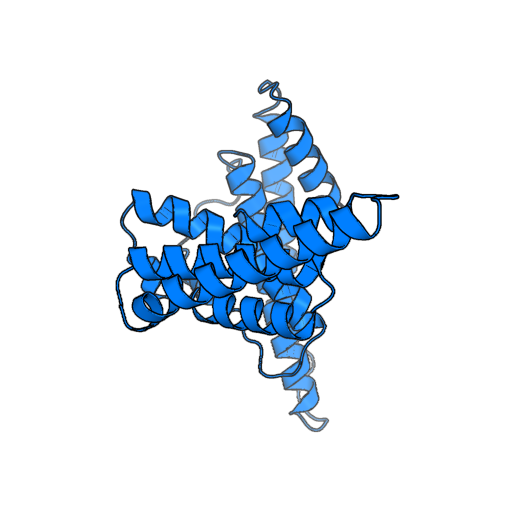8 9.344 1.00 81.31 99 VAL A N 1
ATOM 761 C CA . VAL A 1 99 ? -1.809 -11.260 7.961 1.00 81.31 99 VAL A CA 1
ATOM 762 C C . VAL A 1 99 ? -2.679 -10.171 7.347 1.00 81.31 99 VAL A C 1
ATOM 764 O O . VAL A 1 99 ? -2.175 -9.211 6.768 1.00 81.31 99 VAL A O 1
ATOM 767 N N . THR A 1 100 ? -3.985 -10.296 7.539 1.00 81.31 100 THR A N 1
ATOM 768 C CA . THR A 1 100 ? -4.987 -9.334 7.097 1.00 81.31 100 THR A CA 1
ATOM 769 C C . THR A 1 100 ? -4.728 -7.939 7.658 1.00 81.31 100 THR A C 1
ATOM 771 O O . THR A 1 100 ? -4.634 -6.990 6.884 1.00 81.31 100 THR A O 1
ATOM 774 N N . LYS A 1 101 ? -4.518 -7.812 8.976 1.00 74.62 101 LYS A N 1
ATOM 775 C CA . LYS A 1 101 ? -4.208 -6.533 9.627 1.00 74.62 101 LYS A CA 1
ATOM 776 C C . LYS A 1 101 ? -2.967 -5.894 9.008 1.00 74.62 101 LYS A C 1
ATOM 778 O O . LYS A 1 101 ? -2.995 -4.719 8.665 1.00 74.62 101 LYS A O 1
ATOM 783 N N . LYS A 1 102 ? -1.904 -6.672 8.775 1.00 81.50 102 LYS A N 1
ATOM 784 C CA . LYS A 1 102 ? -0.679 -6.161 8.138 1.00 81.50 102 LYS A CA 1
ATOM 785 C C . LYS A 1 102 ? -0.892 -5.733 6.685 1.00 81.50 102 LYS A C 1
ATOM 787 O O . LYS A 1 102 ? -0.294 -4.754 6.249 1.00 81.50 102 LYS A O 1
ATOM 792 N N . LEU A 1 103 ? -1.731 -6.437 5.927 1.00 84.25 103 LEU A N 1
ATOM 793 C CA . LEU A 1 103 ? -2.072 -6.048 4.556 1.00 84.25 103 LEU A CA 1
ATOM 794 C C . LEU A 1 103 ? -2.893 -4.756 4.517 1.00 84.25 103 LEU A C 1
ATOM 796 O O . LEU A 1 103 ? -2.590 -3.887 3.700 1.00 84.25 103 LEU A O 1
ATOM 800 N N . VAL A 1 104 ? -3.865 -4.610 5.422 1.00 77.88 104 VAL A N 1
ATOM 801 C CA . VAL A 1 104 ? -4.623 -3.364 5.612 1.00 77.88 104 VAL A CA 1
ATOM 802 C C . VAL A 1 104 ? -3.667 -2.229 5.972 1.00 77.88 104 VAL A C 1
ATOM 804 O O . VAL A 1 104 ? -3.649 -1.225 5.268 1.00 77.88 104 VAL A O 1
ATOM 807 N N . GLU A 1 105 ? -2.801 -2.419 6.974 1.00 76.31 105 GLU A N 1
ATOM 808 C CA . GLU A 1 105 ? -1.801 -1.427 7.397 1.00 76.31 105 GLU A CA 1
ATOM 809 C C . GLU A 1 105 ? -0.915 -0.950 6.231 1.00 76.31 105 GLU A C 1
ATOM 811 O O . GLU A 1 105 ? -0.638 0.241 6.127 1.00 76.31 105 GLU A O 1
ATOM 816 N N . MET A 1 106 ? -0.503 -1.844 5.323 1.00 81.69 106 MET A N 1
ATOM 817 C CA . MET A 1 106 ? 0.346 -1.486 4.177 1.00 81.69 106 MET A CA 1
ATOM 818 C C . MET A 1 106 ? -0.402 -0.793 3.029 1.00 81.69 106 MET A C 1
ATOM 820 O O . MET A 1 106 ? 0.169 0.076 2.369 1.00 81.69 106 MET A O 1
ATOM 824 N N . LEU A 1 107 ? -1.638 -1.201 2.730 1.00 79.12 107 LEU A N 1
ATOM 825 C CA . LEU A 1 107 ? -2.369 -0.742 1.540 1.00 79.12 107 LEU A CA 1
ATOM 826 C C . LEU A 1 107 ? -3.250 0.484 1.802 1.00 79.12 107 LEU A C 1
ATOM 828 O O . LEU A 1 107 ? -3.407 1.306 0.901 1.00 79.12 107 LEU A O 1
ATOM 832 N N . SER A 1 108 ? -3.776 0.629 3.019 1.00 73.00 108 SER A N 1
ATOM 833 C CA . SER A 1 108 ? -4.629 1.754 3.420 1.00 73.00 108 SER A CA 1
ATOM 834 C C . SER A 1 108 ? -3.956 3.126 3.237 1.00 73.00 108 SER A C 1
ATOM 836 O O . SER A 1 108 ? -4.559 3.965 2.572 1.00 73.00 108 SER A O 1
ATOM 838 N N . PRO A 1 109 ? -2.709 3.378 3.696 1.00 71.25 109 PRO A N 1
ATOM 839 C CA . PRO A 1 109 ? -2.102 4.707 3.595 1.00 71.25 109 PRO A CA 1
ATOM 840 C C . PRO A 1 109 ? -1.823 5.080 2.140 1.00 71.25 109 PRO A C 1
ATOM 842 O O . PRO A 1 109 ? -2.018 6.218 1.723 1.00 71.25 109 PRO A O 1
ATOM 845 N N . LEU A 1 110 ? -1.404 4.092 1.342 1.00 71.69 110 LEU A N 1
ATOM 846 C CA . LEU A 1 110 ? -1.199 4.260 -0.093 1.00 71.69 110 LEU A CA 1
ATOM 847 C C . LEU A 1 110 ? -2.525 4.569 -0.797 1.00 71.69 110 LEU A C 1
ATOM 849 O O . LEU A 1 110 ? -2.561 5.447 -1.656 1.00 71.69 110 LEU A O 1
ATOM 853 N N . GLY A 1 111 ? -3.607 3.882 -0.414 1.00 66.88 111 GLY A N 1
ATOM 854 C CA . GLY A 1 111 ? -4.962 4.140 -0.897 1.00 66.88 111 GLY A CA 1
ATOM 855 C C . GLY A 1 111 ? -5.417 5.567 -0.597 1.00 66.88 111 GLY A C 1
ATOM 856 O O . GLY A 1 111 ? -5.805 6.274 -1.523 1.00 66.88 111 GLY A O 1
ATOM 857 N N . SER A 1 112 ? -5.282 6.016 0.654 1.00 63.06 112 SER A N 1
ATOM 858 C CA . SER A 1 112 ? -5.665 7.367 1.085 1.00 63.06 112 SER A CA 1
ATOM 859 C C . SER A 1 112 ? -4.910 8.469 0.342 1.00 63.06 112 SER A C 1
ATOM 861 O O . SER A 1 112 ? -5.520 9.419 -0.146 1.00 63.06 112 SER A O 1
ATOM 863 N N . ILE A 1 113 ? -3.590 8.319 0.169 1.00 64.31 113 ILE A N 1
ATOM 864 C CA . ILE A 1 113 ? -2.788 9.275 -0.612 1.00 64.31 113 ILE A CA 1
ATOM 865 C C . ILE A 1 113 ? -3.318 9.347 -2.043 1.00 64.31 113 ILE A C 1
ATOM 867 O O . ILE A 1 113 ? -3.490 10.429 -2.594 1.00 64.31 113 ILE A O 1
ATOM 871 N N . VAL A 1 114 ? -3.618 8.205 -2.653 1.00 61.75 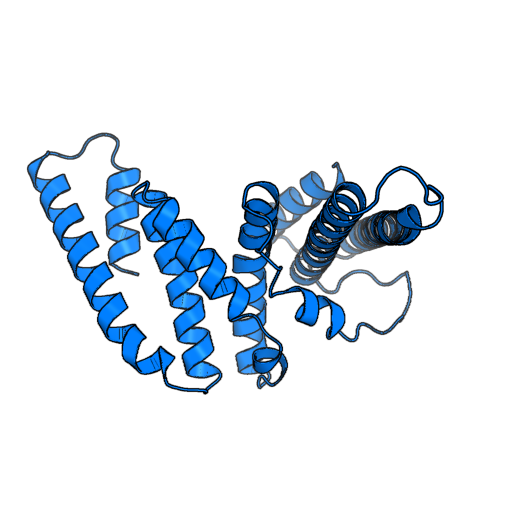114 VAL A N 1
ATOM 872 C CA . VAL A 1 114 ? -4.051 8.149 -4.048 1.00 61.75 114 VAL A CA 1
ATOM 873 C C . VAL A 1 114 ? -5.465 8.697 -4.258 1.00 61.75 114 VAL A C 1
ATOM 875 O O . VAL A 1 114 ? -5.692 9.336 -5.283 1.00 61.75 114 VAL A O 1
ATOM 878 N N . ILE A 1 115 ? -6.371 8.562 -3.285 1.00 60.56 115 ILE A N 1
ATOM 879 C CA . ILE A 1 115 ? -7.695 9.216 -3.302 1.00 60.56 115 ILE A CA 1
ATOM 880 C C . ILE A 1 115 ? -7.562 10.736 -3.441 1.00 60.56 115 ILE A C 1
ATOM 882 O O . ILE A 1 115 ? -8.325 11.346 -4.182 1.00 60.56 115 ILE A O 1
ATOM 886 N N . SER A 1 116 ? -6.555 11.346 -2.807 1.00 58.62 116 SER A N 1
ATOM 887 C CA . SER A 1 116 ? -6.344 12.799 -2.890 1.00 58.62 116 SER A CA 1
ATOM 888 C C . SER A 1 116 ? -5.880 13.287 -4.274 1.00 58.62 116 SER A C 1
ATOM 890 O O . SER A 1 116 ? -6.036 14.464 -4.597 1.00 58.62 116 SER A O 1
ATOM 892 N N . PHE A 1 117 ? -5.339 12.388 -5.109 1.00 57.97 117 PHE A N 1
ATOM 893 C CA . PHE A 1 117 ? -4.786 12.715 -6.431 1.00 57.97 117 PHE A CA 1
ATOM 894 C C . PHE A 1 117 ? -5.570 12.122 -7.613 1.00 57.97 117 PHE A C 1
ATOM 896 O O . PHE A 1 117 ? -5.325 12.527 -8.751 1.00 57.97 117 PHE A O 1
ATOM 903 N N . MET A 1 118 ? -6.468 11.155 -7.390 1.00 59.06 118 MET A N 1
ATOM 904 C CA . MET A 1 118 ? -7.157 10.413 -8.453 1.00 59.06 118 MET A CA 1
ATOM 905 C C . MET A 1 118 ? -8.659 10.707 -8.552 1.00 59.06 118 MET A C 1
ATOM 907 O O . MET A 1 118 ? -9.289 11.212 -7.632 1.00 59.06 118 MET A O 1
ATOM 911 N N . ASP A 1 119 ? -9.206 10.383 -9.727 1.00 53.03 119 ASP A N 1
ATOM 912 C CA . ASP A 1 119 ? -10.584 10.645 -10.157 1.00 53.03 119 ASP A CA 1
ATOM 913 C C . ASP A 1 119 ? -11.668 10.042 -9.236 1.00 53.03 119 ASP A C 1
ATOM 915 O O . ASP A 1 119 ? -11.419 9.084 -8.499 1.00 53.03 119 ASP A O 1
ATOM 919 N N . LYS A 1 120 ? -12.887 10.586 -9.346 1.00 51.78 120 LYS A N 1
ATOM 920 C CA . LYS A 1 120 ? -14.023 10.533 -8.396 1.00 51.78 120 LYS A CA 1
ATOM 921 C C . LYS A 1 120 ? -14.534 9.141 -7.969 1.00 51.78 120 LYS A C 1
ATOM 923 O O . LYS A 1 120 ? -15.336 9.075 -7.045 1.00 51.78 120 LYS A O 1
ATOM 928 N N . ASP A 1 121 ? -14.050 8.055 -8.570 1.00 52.62 121 ASP A N 1
ATOM 929 C CA . ASP A 1 121 ? -14.540 6.677 -8.374 1.00 52.62 121 ASP A CA 1
ATOM 930 C C . ASP A 1 121 ? -13.635 5.802 -7.474 1.00 52.62 121 ASP A C 1
ATOM 932 O O . ASP A 1 121 ? -13.764 4.574 -7.446 1.00 52.62 121 ASP A O 1
ATOM 936 N N . PHE A 1 122 ? -12.656 6.387 -6.772 1.00 53.91 122 PHE A N 1
ATOM 937 C CA . PHE A 1 122 ? -11.813 5.638 -5.834 1.00 53.91 122 PHE A CA 1
ATOM 938 C C . PHE A 1 122 ? -12.404 5.685 -4.421 1.00 53.91 122 PHE A C 1
ATOM 940 O O . PHE A 1 122 ? -12.242 6.666 -3.704 1.00 53.91 122 PHE A O 1
ATOM 947 N N . HIS A 1 123 ? -13.057 4.600 -4.006 1.00 55.47 123 HIS A N 1
ATOM 948 C CA . HIS A 1 123 ? -13.489 4.415 -2.622 1.00 55.47 123 HIS A CA 1
ATOM 949 C C . HIS A 1 123 ? -12.420 3.662 -1.828 1.00 55.47 123 HIS A C 1
ATOM 951 O O . HIS A 1 123 ? -11.828 2.693 -2.317 1.00 55.47 123 HIS A O 1
ATOM 957 N N . SER A 1 124 ? -12.189 4.101 -0.594 1.00 57.72 124 SER A N 1
ATOM 958 C CA . SER A 1 124 ? -11.343 3.402 0.362 1.00 57.72 124 SER A CA 1
ATOM 959 C C . SER A 1 124 ? -11.982 2.053 0.704 1.00 57.72 124 SER A C 1
ATOM 961 O O . SER A 1 124 ? -12.985 1.971 1.403 1.00 57.72 124 SER A O 1
ATOM 963 N N . GLY A 1 125 ? -11.425 0.952 0.192 1.00 56.44 125 GLY A N 1
ATOM 964 C CA . GLY A 1 125 ? -11.936 -0.384 0.519 1.00 56.44 125 GLY A CA 1
ATOM 965 C C . GLY A 1 125 ? -11.760 -0.746 1.995 1.00 56.44 125 GLY A C 1
ATOM 966 O O . GLY A 1 125 ? -12.362 -1.701 2.463 1.00 56.44 125 GLY A O 1
ATOM 967 N N . VAL A 1 126 ? -10.974 0.036 2.741 1.00 56.34 126 VAL A N 1
ATOM 968 C CA . VAL A 1 126 ? -10.684 -0.198 4.155 1.00 56.34 126 VAL A CA 1
ATOM 969 C C . VAL A 1 126 ? -11.700 0.434 5.112 1.00 56.34 126 VAL A C 1
ATOM 971 O O . VAL A 1 126 ? -11.697 0.068 6.283 1.00 56.34 126 VAL A O 1
ATOM 974 N N . SER A 1 127 ? -12.607 1.309 4.661 1.00 60.84 127 SER A N 1
ATOM 975 C CA . SER A 1 127 ? -13.617 1.941 5.535 1.00 60.84 127 SER A CA 1
ATOM 976 C C . SER A 1 127 ? -14.452 0.921 6.333 1.00 60.84 127 SER A C 1
ATOM 978 O O . SER A 1 127 ? -14.551 1.073 7.554 1.00 60.84 127 SER A O 1
ATOM 980 N N . PRO A 1 128 ? -14.922 -0.204 5.744 1.00 59.59 128 PRO A N 1
ATOM 981 C CA . PRO A 1 128 ? -15.632 -1.245 6.487 1.00 59.59 128 PRO A CA 1
ATOM 982 C C . PRO A 1 128 ? -14.813 -1.901 7.604 1.00 59.59 128 PRO A C 1
ATOM 984 O O . PRO A 1 128 ? -15.398 -2.445 8.528 1.00 59.59 128 PRO A O 1
ATOM 987 N N . TRP A 1 129 ? -13.478 -1.872 7.563 1.00 57.38 129 TRP A N 1
ATOM 988 C CA . TRP A 1 129 ? -12.633 -2.416 8.639 1.00 57.38 129 TRP A CA 1
ATOM 989 C C . TRP A 1 129 ? -12.611 -1.534 9.864 1.00 57.38 129 TRP A C 1
ATOM 991 O O . TRP A 1 129 ? -12.566 -2.017 10.993 1.00 57.38 129 TRP A O 1
ATOM 1001 N N . TYR A 1 130 ? -12.621 -0.232 9.622 1.00 56.88 130 TYR A N 1
ATOM 1002 C CA . TYR A 1 130 ? -12.645 0.758 10.675 1.00 56.88 130 TYR A CA 1
ATOM 1003 C C . TYR A 1 130 ? -14.047 0.887 11.273 1.00 56.88 130 TYR A C 1
ATOM 1005 O O . TYR A 1 130 ? -14.159 1.114 12.473 1.00 56.88 130 TYR A O 1
ATOM 1013 N N . GLU A 1 131 ? -15.094 0.655 10.474 1.00 57.81 131 GLU A N 1
ATOM 1014 C CA . GLU A 1 131 ? -16.494 0.610 10.918 1.00 57.81 131 GLU A CA 1
ATOM 1015 C C . GLU A 1 131 ? -16.876 -0.719 11.599 1.00 57.81 131 GLU A C 1
ATOM 1017 O O . GLU A 1 131 ? -17.547 -0.712 12.629 1.00 57.81 131 GLU A O 1
ATOM 1022 N N . ALA A 1 132 ? -16.438 -1.868 11.063 1.00 52.72 132 ALA A N 1
ATOM 1023 C CA . ALA A 1 132 ? -16.669 -3.194 11.655 1.00 52.72 132 ALA A CA 1
ATOM 1024 C C . ALA A 1 132 ? -15.728 -3.500 12.826 1.00 52.72 132 ALA A C 1
ATOM 1026 O O . ALA A 1 132 ? -15.957 -4.450 13.581 1.00 52.72 132 ALA A O 1
ATOM 1027 N N . GLY A 1 133 ? -14.686 -2.682 13.001 1.00 45.81 133 GLY A N 1
ATOM 1028 C CA . GLY A 1 133 ? -13.951 -2.553 14.244 1.00 45.81 133 GLY A CA 1
ATOM 1029 C C . GLY A 1 133 ? -14.894 -2.070 15.337 1.00 45.81 133 GLY A C 1
ATOM 1030 O O . GLY A 1 133 ? -14.938 -0.888 15.654 1.00 45.81 133 GLY A O 1
ATOM 1031 N N . SER A 1 134 ? -15.635 -3.014 15.916 1.00 40.84 134 SER A N 1
ATOM 1032 C CA . SER A 1 134 ? -16.373 -2.904 17.167 1.00 40.84 134 SER A CA 1
ATOM 1033 C C . SER A 1 134 ? -15.402 -2.561 18.302 1.00 40.84 134 SER A C 1
ATOM 1035 O O . SER A 1 134 ? -15.131 -3.380 19.180 1.00 40.84 134 SER A O 1
ATOM 1037 N N . PHE A 1 135 ? -14.870 -1.344 18.311 1.00 43.38 135 PHE A N 1
ATOM 1038 C CA . PHE A 1 135 ? -14.316 -0.764 19.513 1.00 43.38 135 PHE A CA 1
ATOM 1039 C C . PHE A 1 135 ? -15.480 -0.145 20.253 1.00 43.38 135 PHE A C 1
ATOM 1041 O O . PHE A 1 135 ? -15.982 0.930 19.932 1.00 43.38 135 PHE A O 1
ATOM 1048 N N . LYS A 1 136 ? -15.936 -0.931 21.227 1.00 42.31 136 LYS A N 1
ATOM 1049 C CA . LYS A 1 136 ? -16.703 -0.472 22.369 1.00 42.31 136 LYS A CA 1
ATOM 1050 C C . LYS A 1 136 ? -16.246 0.935 22.741 1.00 42.31 136 LYS A C 1
ATOM 1052 O O . LYS A 1 136 ? -15.050 1.223 22.770 1.00 42.31 136 LYS A O 1
ATOM 1057 N N . ASP A 1 137 ? -17.218 1.757 23.091 1.00 42.72 137 ASP A N 1
ATOM 1058 C CA . ASP A 1 137 ? -17.073 3.010 23.826 1.00 42.72 137 ASP A CA 1
ATOM 1059 C C . ASP A 1 137 ? -16.493 2.741 25.239 1.00 42.72 137 ASP A C 1
ATOM 1061 O O . ASP A 1 137 ? -17.049 3.110 26.269 1.00 42.72 137 ASP A O 1
ATOM 1065 N N . GLU A 1 138 ? -15.403 1.974 25.319 1.00 43.06 138 GLU A N 1
ATOM 1066 C CA . GLU A 1 138 ? -14.793 1.490 26.546 1.00 43.06 138 GLU A CA 1
ATOM 1067 C C . GLU A 1 138 ? -13.597 2.373 26.884 1.00 43.06 138 GLU A C 1
ATOM 1069 O O . GLU A 1 138 ? -12.429 2.047 26.714 1.00 43.06 138 GLU A O 1
ATOM 1074 N N . THR A 1 139 ? -13.968 3.504 27.478 1.00 48.34 139 THR A N 1
ATOM 1075 C CA . THR A 1 139 ? -13.203 4.274 28.462 1.00 48.34 139 THR A CA 1
ATOM 1076 C C . THR A 1 139 ? -12.000 5.066 27.941 1.00 48.34 139 THR A C 1
ATOM 1078 O O . THR A 1 139 ? -10.917 4.575 27.645 1.00 48.34 139 THR A O 1
ATOM 1081 N N . VAL A 1 140 ? -12.208 6.380 27.950 1.00 55.53 140 VAL A N 1
ATOM 1082 C CA . VAL A 1 140 ? -11.377 7.494 27.468 1.00 55.53 140 VAL A CA 1
ATOM 1083 C C . VAL A 1 140 ? -10.033 7.660 28.223 1.00 55.53 140 VAL A C 1
ATOM 1085 O O . VAL A 1 140 ? -9.471 8.749 28.257 1.00 55.53 140 VAL A O 1
ATOM 1088 N N . SER A 1 141 ? -9.474 6.639 28.886 1.00 60.53 141 SER A N 1
ATOM 1089 C CA . SER A 1 141 ? -8.331 6.862 29.801 1.00 60.53 141 SER A CA 1
ATOM 1090 C C . SER A 1 141 ? -7.290 5.751 29.929 1.00 60.53 141 SER A C 1
ATOM 1092 O O . SER A 1 141 ? -6.339 5.937 30.686 1.00 60.53 141 SER A O 1
ATOM 1094 N N . GLN A 1 142 ? -7.410 4.624 29.225 1.00 71.81 142 GLN A N 1
ATOM 1095 C CA . GLN A 1 142 ? -6.352 3.609 29.273 1.00 71.81 142 GLN A CA 1
ATOM 1096 C C . GLN A 1 142 ? -5.255 3.885 28.227 1.00 71.81 142 GLN A C 1
ATOM 1098 O O . GLN A 1 142 ? -5.570 4.327 27.111 1.00 71.81 142 GLN A O 1
ATOM 1103 N N . PRO A 1 143 ? -3.968 3.665 28.574 1.00 79.19 143 PRO A N 1
ATOM 1104 C CA . PRO A 1 143 ? -2.888 3.674 27.591 1.00 79.19 143 PRO A CA 1
ATOM 1105 C C . PRO A 1 143 ? -3.144 2.612 26.513 1.00 79.19 143 PRO A C 1
ATOM 1107 O O . PRO A 1 143 ? -3.912 1.677 26.724 1.00 79.19 143 PRO A O 1
ATOM 1110 N N . PHE A 1 144 ? -2.528 2.785 25.349 1.00 82.25 144 PHE A N 1
ATOM 1111 C CA . PHE A 1 144 ? -2.460 1.739 24.336 1.00 82.25 144 PHE A CA 1
ATOM 1112 C C . PHE A 1 144 ? -1.594 0.579 24.857 1.00 82.25 144 PHE A C 1
ATOM 1114 O O . PHE A 1 144 ? -0.630 0.799 25.598 1.00 82.25 144 PHE A O 1
ATOM 1121 N N . ASP A 1 145 ? -1.930 -0.641 24.457 1.00 80.25 145 ASP A N 1
ATOM 1122 C CA . ASP A 1 145 ? -1.224 -1.874 24.790 1.00 80.25 145 ASP A CA 1
ATOM 1123 C C . ASP A 1 145 ? 0.216 -1.840 24.259 1.00 80.25 145 ASP A C 1
ATOM 1125 O O . ASP A 1 145 ? 1.158 -2.231 24.953 1.00 80.25 145 ASP A O 1
ATOM 1129 N N . ASP A 1 146 ? 0.415 -1.327 23.041 1.00 78.88 146 ASP A N 1
ATOM 1130 C CA . ASP A 1 146 ? 1.720 -1.164 22.400 1.00 78.88 146 ASP A CA 1
ATOM 1131 C C . ASP A 1 146 ? 1.723 -0.080 21.304 1.00 78.88 146 ASP A C 1
ATOM 1133 O O . ASP A 1 146 ? 0.701 0.518 20.962 1.00 78.88 146 ASP A O 1
ATOM 1137 N N . LEU A 1 147 ? 2.906 0.197 20.742 1.00 79.19 147 LEU A N 1
ATOM 1138 C CA . LEU A 1 147 ? 3.044 1.152 19.637 1.00 79.19 147 LEU A CA 1
ATOM 1139 C C . LEU A 1 147 ? 2.377 0.680 18.337 1.00 79.19 147 LEU A C 1
ATOM 1141 O O . LEU A 1 147 ? 2.106 1.519 17.478 1.00 79.19 147 LEU A O 1
ATOM 1145 N N . ASP A 1 148 ? 2.130 -0.621 18.164 1.00 73.31 148 ASP A N 1
ATOM 1146 C CA . ASP A 1 148 ? 1.423 -1.133 16.990 1.00 73.31 148 ASP A CA 1
ATOM 1147 C C . ASP A 1 148 ? -0.076 -0.781 17.084 1.00 73.31 148 ASP A C 1
ATOM 1149 O O . ASP A 1 148 ? -0.671 -0.402 16.075 1.00 73.31 148 ASP A O 1
ATOM 1153 N N . GLU A 1 149 ? -0.677 -0.808 18.280 1.00 77.88 149 GLU A N 1
ATOM 1154 C CA . GLU A 1 149 ? -2.021 -0.273 18.538 1.00 77.88 149 GLU A CA 1
ATOM 1155 C C . GLU A 1 149 ? -2.060 1.245 18.317 1.00 77.88 149 GLU A C 1
ATOM 1157 O O . GLU A 1 149 ? -2.946 1.730 17.614 1.00 77.88 149 GLU A O 1
ATOM 1162 N N . VAL A 1 150 ? -1.065 1.993 18.816 1.00 81.06 150 VAL A N 1
ATOM 1163 C CA . VAL A 1 150 ? -0.970 3.449 18.583 1.00 81.06 150 VAL A CA 1
ATOM 1164 C C . VAL A 1 150 ? -0.972 3.769 17.084 1.00 81.06 150 VAL A C 1
ATOM 1166 O O . VAL A 1 150 ? -1.719 4.644 16.638 1.00 81.06 150 VAL A O 1
ATOM 1169 N N . SER A 1 151 ? -0.124 3.082 16.308 1.00 76.88 151 SER A N 1
ATOM 1170 C CA . SER A 1 151 ? -0.008 3.267 14.858 1.00 76.88 151 SER A CA 1
ATOM 1171 C C . SER A 1 151 ? -1.297 2.901 14.130 1.00 76.88 151 SER A C 1
ATOM 1173 O O . SER A 1 151 ? -1.728 3.643 13.251 1.00 76.88 151 SER A O 1
ATOM 1175 N N . TYR A 1 152 ? -1.926 1.791 14.513 1.00 74.69 152 TYR A N 1
ATOM 1176 C CA . TYR A 1 152 ? -3.189 1.350 13.931 1.00 74.69 152 TYR A CA 1
ATOM 1177 C C . TYR A 1 152 ? -4.313 2.373 14.151 1.00 74.69 152 TYR A C 1
ATOM 1179 O O . TYR A 1 152 ? -5.049 2.706 13.224 1.00 74.69 152 TYR A O 1
ATOM 1187 N N . GLU A 1 153 ? -4.424 2.905 15.366 1.00 76.19 153 GLU A N 1
ATOM 1188 C CA . GLU A 1 153 ? -5.462 3.865 15.745 1.00 76.19 153 GLU A CA 1
ATOM 1189 C C . GLU A 1 153 ? -5.269 5.233 15.080 1.00 76.19 153 GLU A C 1
ATOM 1191 O O . GLU A 1 153 ? -6.240 5.843 14.633 1.00 76.19 153 GLU A O 1
ATOM 1196 N N . LEU A 1 154 ? -4.020 5.682 14.929 1.00 79.69 154 LEU A N 1
ATOM 1197 C CA . LEU A 1 154 ? -3.699 6.876 14.144 1.00 79.69 154 LEU A CA 1
ATOM 1198 C C . LEU A 1 154 ? -4.087 6.693 12.672 1.00 79.69 154 LEU A C 1
ATOM 1200 O O . LEU A 1 154 ? -4.706 7.563 12.064 1.00 79.69 154 LEU A O 1
ATOM 1204 N N . GLN A 1 155 ? -3.748 5.534 12.108 1.00 73.88 155 GLN A N 1
ATOM 1205 C CA . GLN A 1 155 ? -4.061 5.201 10.725 1.00 73.88 155 GLN A CA 1
ATOM 1206 C C . GLN A 1 155 ? -5.573 5.110 10.480 1.00 73.88 155 GLN A C 1
ATOM 1208 O O . GLN A 1 155 ? -6.052 5.495 9.418 1.00 73.88 155 GLN A O 1
ATOM 1213 N N . ARG A 1 156 ? -6.347 4.641 11.462 1.00 75.25 156 ARG A N 1
ATOM 1214 C CA . ARG A 1 156 ? -7.811 4.679 11.391 1.00 75.25 156 ARG A CA 1
ATOM 1215 C C . ARG A 1 156 ? -8.333 6.105 11.237 1.00 75.25 156 ARG A C 1
ATOM 1217 O O . ARG A 1 156 ? -9.175 6.350 10.376 1.00 75.25 156 ARG A O 1
ATOM 1224 N N . LEU A 1 157 ? -7.846 7.026 12.068 1.00 75.00 157 LEU A N 1
ATOM 1225 C CA . LEU A 1 157 ? -8.291 8.420 12.054 1.00 75.00 157 LEU A CA 1
ATOM 1226 C C . LEU A 1 157 ? -7.942 9.119 10.734 1.00 75.00 1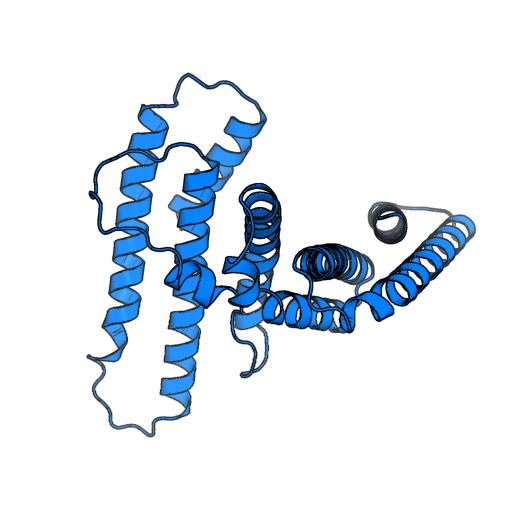57 LEU A C 1
ATOM 1228 O O . LEU A 1 157 ? -8.785 9.827 10.190 1.00 75.00 157 LEU A O 1
ATOM 1232 N N . SER A 1 158 ? -6.758 8.862 10.170 1.00 73.62 158 SER A N 1
ATOM 1233 C CA . SER A 1 158 ? -6.358 9.449 8.882 1.00 73.62 158 SER A CA 1
ATOM 1234 C C . SER A 1 158 ? -7.175 8.923 7.696 1.00 73.62 158 SER A C 1
ATOM 1236 O O . SER A 1 158 ? -7.474 9.662 6.753 1.00 73.62 158 SER A O 1
ATOM 1238 N N . VAL A 1 159 ? -7.603 7.657 7.735 1.00 68.69 159 VAL A N 1
ATOM 1239 C CA . VAL A 1 159 ? -8.536 7.113 6.737 1.00 68.69 159 VAL A CA 1
ATOM 1240 C C . VAL A 1 159 ? -9.908 7.773 6.860 1.00 68.69 159 VAL A C 1
ATOM 1242 O O . VAL A 1 159 ? -10.450 8.210 5.848 1.00 68.69 159 VAL A O 1
ATOM 1245 N N . GLN A 1 160 ? -10.437 7.912 8.079 1.00 70.62 160 GLN A N 1
ATOM 1246 C CA . GLN A 1 160 ? -11.714 8.598 8.317 1.00 70.62 160 GLN A CA 1
ATOM 1247 C C . GLN A 1 160 ? -11.676 10.064 7.863 1.00 70.62 160 GLN A C 1
ATOM 1249 O O . GLN A 1 160 ? -12.646 10.553 7.286 1.00 70.62 160 GLN A O 1
ATOM 1254 N N . GLU A 1 161 ? -10.551 10.751 8.067 1.00 71.44 161 GLU A N 1
ATOM 1255 C CA . GLU A 1 161 ? -10.303 12.098 7.543 1.00 71.44 161 GLU A CA 1
ATOM 1256 C C . GLU A 1 161 ? -10.335 12.153 6.017 1.00 71.44 161 GLU A C 1
ATOM 1258 O O . GLU A 1 161 ? -10.994 13.022 5.439 1.00 71.44 161 GLU A O 1
ATOM 1263 N N . THR A 1 162 ? -9.675 11.202 5.358 1.00 65.94 162 THR A N 1
ATOM 1264 C CA . THR A 1 162 ? -9.650 11.127 3.893 1.00 65.94 162 THR A CA 1
ATOM 1265 C C . THR A 1 162 ? -11.053 10.884 3.331 1.00 65.94 162 THR A C 1
ATOM 1267 O O . THR A 1 162 ? -11.480 11.585 2.411 1.00 65.94 162 THR A O 1
ATOM 1270 N N . ASP A 1 163 ? -11.797 9.945 3.922 1.00 65.56 163 ASP A N 1
ATOM 1271 C CA . ASP A 1 163 ? -13.162 9.614 3.508 1.00 65.56 163 ASP A CA 1
ATOM 1272 C C . ASP A 1 163 ? -14.122 10.796 3.735 1.00 65.56 163 ASP A C 1
ATOM 1274 O O . ASP A 1 163 ? -14.888 11.155 2.839 1.00 65.56 163 ASP A O 1
ATOM 1278 N N . ALA A 1 164 ? -14.049 11.466 4.893 1.00 65.56 164 ALA A N 1
ATOM 1279 C CA . ALA A 1 164 ? -14.883 12.632 5.196 1.00 65.56 164 ALA A CA 1
ATOM 1280 C C . ALA A 1 164 ? -14.595 13.821 4.263 1.00 65.56 164 ALA A C 1
ATOM 1282 O O . ALA A 1 164 ? -15.524 14.494 3.811 1.00 65.56 164 ALA A O 1
ATOM 1283 N N . THR A 1 165 ? -13.321 14.055 3.934 1.00 64.50 165 THR A N 1
ATOM 1284 C CA . THR A 1 165 ? -12.904 15.117 3.003 1.00 64.50 165 THR A CA 1
ATOM 1285 C C . THR A 1 165 ? -13.416 14.847 1.587 1.00 64.50 165 THR A C 1
ATOM 1287 O O . THR A 1 165 ? -13.887 15.762 0.908 1.00 64.50 165 THR A O 1
ATOM 1290 N N . TRP A 1 166 ? -13.391 13.585 1.148 1.00 60.69 166 TRP A N 1
ATOM 1291 C CA . TRP A 1 166 ? -13.944 13.178 -0.143 1.00 60.69 166 TRP A CA 1
ATOM 1292 C C . TRP A 1 166 ? -15.470 13.360 -0.205 1.00 60.69 166 TRP A C 1
ATOM 1294 O O . TRP A 1 166 ? -15.982 13.908 -1.186 1.00 60.69 166 TRP A O 1
ATOM 1304 N N . VAL A 1 167 ? -16.200 12.979 0.853 1.00 58.69 167 VAL A N 1
ATOM 1305 C CA . VAL A 1 167 ? -17.659 13.183 0.940 1.00 58.69 167 VAL A CA 1
ATOM 1306 C C . VAL A 1 167 ? -18.015 14.674 0.868 1.00 58.69 167 VAL A C 1
ATOM 1308 O O . VAL A 1 167 ? -18.882 15.045 0.074 1.00 58.69 167 VAL A O 1
ATOM 1311 N N . ASP A 1 168 ? -17.323 15.543 1.618 1.00 61.16 168 ASP A N 1
ATOM 1312 C CA . ASP A 1 168 ? -17.533 17.003 1.560 1.00 61.16 168 ASP A CA 1
ATOM 1313 C C . ASP A 1 168 ? -17.263 17.555 0.149 1.00 61.16 168 ASP A C 1
ATOM 1315 O O . ASP A 1 168 ? -18.050 18.337 -0.393 1.00 61.16 168 ASP A O 1
ATOM 1319 N N . GLN A 1 169 ? -16.196 17.090 -0.508 1.00 59.66 169 GLN A N 1
ATOM 1320 C CA . GLN A 1 169 ? -15.845 17.522 -1.859 1.00 59.66 169 GLN A CA 1
ATOM 1321 C C . GLN A 1 169 ? -16.891 17.115 -2.913 1.00 59.66 169 GLN A C 1
ATOM 1323 O O . GLN A 1 169 ? -17.152 17.890 -3.838 1.00 59.66 169 GLN A O 1
ATOM 1328 N N . ILE A 1 170 ? -17.525 15.946 -2.783 1.00 56.94 170 ILE A N 1
ATOM 1329 C CA . ILE A 1 170 ? -18.616 15.517 -3.674 1.00 56.94 170 ILE A CA 1
ATOM 1330 C C . ILE A 1 170 ? -19.901 16.292 -3.412 1.00 56.94 170 ILE A C 1
ATOM 1332 O O . ILE A 1 170 ? -20.549 16.726 -4.369 1.00 56.94 170 ILE A O 1
ATOM 1336 N N . LEU A 1 171 ? -20.264 16.499 -2.146 1.00 58.00 171 LEU A N 1
ATOM 1337 C CA . LEU A 1 171 ? -21.453 17.272 -1.783 1.00 58.00 171 LEU A CA 1
ATOM 1338 C C . LEU A 1 171 ? -21.360 18.707 -2.321 1.00 58.00 171 LEU A C 1
ATOM 1340 O O . LEU A 1 171 ? -22.301 19.187 -2.949 1.00 58.00 171 LEU A O 1
ATOM 1344 N N . ARG A 1 172 ? -20.188 19.345 -2.211 1.00 60.91 172 ARG A N 1
ATOM 1345 C CA . ARG A 1 172 ? -19.921 20.680 -2.782 1.00 60.91 172 ARG A CA 1
ATOM 1346 C C . ARG A 1 172 ? -19.996 20.739 -4.307 1.00 60.91 172 ARG A C 1
ATOM 1348 O O . ARG A 1 172 ? -20.302 21.787 -4.859 1.00 60.91 172 ARG A O 1
ATOM 1355 N N . GLN A 1 173 ? -19.689 19.644 -5.001 1.00 58.25 173 GLN A N 1
ATOM 1356 C CA . GLN A 1 173 ? -19.769 19.582 -6.466 1.00 58.25 173 GLN A CA 1
ATOM 1357 C C . GLN A 1 173 ? -21.172 19.244 -6.983 1.00 58.25 173 GLN A C 1
ATOM 1359 O O . GLN A 1 173 ? -21.456 19.485 -8.155 1.00 58.25 173 GLN A O 1
ATOM 1364 N N . THR A 1 174 ? -22.026 18.653 -6.145 1.00 55.00 174 THR A N 1
ATOM 1365 C CA . THR A 1 174 ? -23.372 18.193 -6.524 1.00 55.00 174 THR A CA 1
ATOM 1366 C C . THR A 1 174 ? -24.490 19.121 -6.054 1.00 55.00 174 THR A C 1
ATOM 1368 O O . THR A 1 174 ? -25.583 19.063 -6.615 1.00 55.00 174 THR A O 1
ATOM 1371 N N . GLN A 1 175 ? -24.236 20.004 -5.084 1.00 54.44 175 GLN A N 1
ATOM 1372 C CA . GLN A 1 175 ? -25.214 20.983 -4.609 1.00 54.44 175 GLN A CA 1
ATOM 1373 C C . GLN A 1 175 ? -25.026 22.348 -5.289 1.00 54.44 175 GLN A C 1
ATOM 1375 O O . GLN A 1 175 ? -23.973 22.972 -5.193 1.00 54.44 175 GLN A O 1
ATOM 1380 N N . SER A 1 176 ? -26.076 22.815 -5.970 1.00 47.59 176 SER A N 1
ATOM 1381 C CA . SER A 1 176 ? -26.233 24.205 -6.400 1.00 47.59 176 SER A CA 1
ATOM 1382 C C . SER A 1 176 ? -26.612 25.080 -5.199 1.00 47.59 176 SER A C 1
ATOM 1384 O O . SER A 1 176 ? -27.716 24.932 -4.684 1.00 47.59 176 SER A O 1
ATOM 1386 N N . ASP A 1 177 ? -25.691 25.946 -4.777 1.00 50.09 177 ASP A N 1
ATOM 1387 C CA . ASP A 1 177 ? -25.812 27.219 -4.034 1.00 50.09 177 ASP A CA 1
ATOM 1388 C C . ASP A 1 177 ? -26.806 27.436 -2.867 1.00 50.09 177 ASP A C 1
ATOM 1390 O O . ASP A 1 177 ? -26.772 28.516 -2.284 1.00 50.09 177 ASP A O 1
ATOM 1394 N N . GLU A 1 178 ? -27.622 26.483 -2.414 1.00 51.12 178 GLU A N 1
ATOM 1395 C CA . GLU A 1 178 ? -28.537 26.727 -1.282 1.00 51.12 178 GLU A CA 1
ATOM 1396 C C . GLU A 1 178 ? -28.739 25.500 -0.378 1.00 51.12 178 GLU A C 1
ATOM 1398 O O . GLU A 1 178 ? -29.817 24.913 -0.366 1.00 51.12 178 GLU A O 1
ATOM 1403 N N . VAL A 1 179 ? -27.740 25.124 0.435 1.00 45.50 179 VAL A N 1
ATOM 1404 C CA . VAL A 1 179 ? -27.993 24.385 1.692 1.00 45.50 179 VAL A CA 1
ATOM 1405 C C . VAL A 1 179 ? -27.011 24.816 2.790 1.00 45.50 179 VAL A C 1
ATOM 1407 O O . VAL A 1 179 ? -25.821 25.013 2.561 1.00 45.50 179 VAL A O 1
ATOM 1410 N N . ASP A 1 180 ? -27.578 24.974 3.982 1.00 48.16 180 ASP A N 1
ATOM 1411 C CA . ASP A 1 180 ? -27.014 25.423 5.254 1.00 48.16 180 ASP A CA 1
ATOM 1412 C C . ASP A 1 180 ? -25.628 24.834 5.601 1.00 48.16 180 ASP A C 1
ATOM 1414 O O . ASP A 1 180 ? -25.431 23.619 5.667 1.00 48.16 180 ASP A O 1
ATOM 1418 N N . ASN A 1 181 ? -24.670 25.718 5.891 1.00 51.59 181 ASN A N 1
ATOM 1419 C CA . ASN A 1 181 ? -23.244 25.428 6.127 1.00 51.59 181 ASN A CA 1
ATOM 1420 C C . ASN A 1 181 ? -22.964 24.712 7.476 1.00 51.59 181 ASN A C 1
ATOM 1422 O O . ASN A 1 181 ? -21.811 24.452 7.827 1.00 51.59 181 ASN A O 1
ATOM 1426 N N . ASP A 1 182 ? -24.016 24.420 8.247 1.00 48.97 182 ASP A N 1
ATOM 1427 C CA . ASP A 1 182 ? -23.946 23.926 9.629 1.00 48.97 182 ASP A CA 1
ATOM 1428 C C . ASP A 1 182 ? -24.023 22.385 9.728 1.00 48.97 182 ASP A C 1
ATOM 1430 O O . ASP A 1 182 ? -23.464 21.784 10.644 1.00 48.97 182 ASP A O 1
ATOM 1434 N N . LEU A 1 183 ? -24.629 21.702 8.743 1.00 49.19 183 LEU A N 1
ATOM 1435 C CA . LEU A 1 183 ? -24.767 20.231 8.742 1.00 49.19 183 LEU A CA 1
ATOM 1436 C C . LEU A 1 183 ? -23.514 19.478 8.248 1.00 49.19 183 LEU A C 1
ATOM 1438 O O . LEU A 1 183 ? -23.389 18.279 8.492 1.00 49.19 183 LEU A O 1
ATOM 1442 N N . ASN A 1 184 ? -22.556 20.169 7.618 1.00 55.59 184 ASN A N 1
ATOM 1443 C CA . ASN A 1 184 ? -21.347 19.561 7.036 1.00 55.59 184 ASN A CA 1
ATOM 1444 C C . ASN A 1 184 ? -20.126 19.534 7.981 1.00 55.59 184 ASN A C 1
ATOM 1446 O O . ASN A 1 184 ? -19.088 18.982 7.621 1.00 55.59 184 ASN A O 1
ATOM 1450 N N . GLN A 1 185 ? -20.211 20.102 9.192 1.00 59.19 185 GLN A N 1
ATOM 1451 C CA . GLN A 1 185 ? -19.063 20.175 10.117 1.00 59.19 185 GLN A CA 1
ATOM 1452 C C . GLN A 1 185 ? -18.974 18.999 11.101 1.00 59.19 185 GLN A C 1
ATOM 1454 O O . GLN A 1 185 ? -17.896 18.716 11.621 1.00 59.19 185 GLN A O 1
ATOM 1459 N N . ALA A 1 186 ? -20.076 18.285 11.350 1.00 64.06 186 ALA A N 1
ATOM 1460 C CA . ALA A 1 186 ? -20.129 17.229 12.364 1.00 64.06 186 ALA A CA 1
ATOM 1461 C C . ALA A 1 186 ? -19.111 16.080 12.152 1.00 64.06 186 ALA A C 1
ATOM 1463 O O . ALA A 1 186 ? -18.468 15.695 13.131 1.00 64.06 186 ALA A O 1
ATOM 1464 N N . PRO A 1 187 ? -18.882 15.563 10.923 1.00 65.38 187 PRO A N 1
ATOM 1465 C CA . PRO A 1 187 ? -17.869 14.528 10.693 1.00 65.38 187 PRO A CA 1
ATOM 1466 C C . PRO A 1 187 ? -16.451 15.030 10.981 1.00 65.38 187 PRO A C 1
ATOM 1468 O O . PRO A 1 187 ? -15.661 14.345 11.624 1.00 65.38 187 PRO A O 1
ATOM 1471 N N . ARG A 1 188 ? -16.150 16.267 10.570 1.00 66.50 188 ARG A N 1
ATOM 1472 C CA . ARG A 1 188 ? -14.847 16.901 10.786 1.00 66.50 188 ARG A CA 1
ATOM 1473 C C . ARG A 1 188 ? -14.557 17.112 12.272 1.00 66.50 188 ARG A C 1
ATOM 1475 O O . ARG A 1 188 ? -13.482 16.754 12.740 1.00 66.50 188 ARG A O 1
ATOM 1482 N N . LEU A 1 189 ? -15.534 17.615 13.027 1.00 71.56 189 LEU A N 1
ATOM 1483 C CA . LEU A 1 189 ? -15.410 17.805 14.476 1.00 71.56 189 LEU A CA 1
ATOM 1484 C C . LEU A 1 189 ? -15.227 16.474 15.224 1.00 71.56 189 LEU A C 1
ATOM 1486 O O . LEU A 1 189 ? -14.476 16.413 16.196 1.00 71.56 189 LEU A O 1
ATOM 1490 N N . ALA A 1 190 ? -15.876 15.397 14.767 1.00 73.81 190 ALA A N 1
ATOM 1491 C CA . ALA A 1 190 ? -15.698 14.064 15.341 1.00 73.81 190 ALA A CA 1
ATOM 1492 C C . ALA A 1 190 ? -14.276 13.519 15.119 1.00 73.81 190 ALA A C 1
ATOM 1494 O O . ALA A 1 190 ? -13.712 12.893 16.017 1.00 73.81 190 ALA A O 1
ATOM 1495 N N . ILE A 1 191 ? -13.682 13.797 13.955 1.00 72.50 191 ILE A N 1
ATOM 1496 C CA . ILE A 1 191 ? -12.309 13.403 13.617 1.00 72.50 191 ILE A CA 1
ATOM 1497 C C . ILE A 1 191 ? -11.298 14.213 14.436 1.00 72.50 191 ILE A C 1
ATOM 1499 O O . ILE A 1 191 ? -10.408 13.624 15.048 1.00 72.50 191 ILE A O 1
ATOM 1503 N N . GLU A 1 192 ? -11.477 15.533 14.544 1.00 79.12 192 GLU A N 1
ATOM 1504 C CA . GLU A 1 192 ? -10.640 16.402 15.389 1.00 79.12 192 GLU A CA 1
ATOM 1505 C C . GLU A 1 192 ? -10.669 15.964 16.867 1.00 79.12 192 GLU A C 1
ATOM 1507 O O . GLU A 1 192 ? -9.636 15.922 17.544 1.00 79.12 192 GLU A O 1
ATOM 1512 N N . GLU A 1 193 ? -11.841 15.581 17.377 1.00 79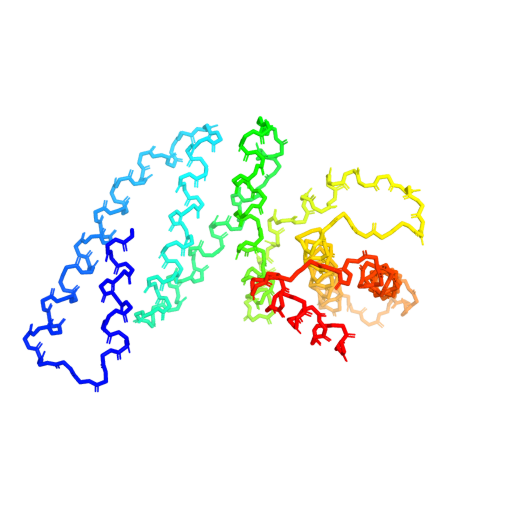.81 193 GLU A N 1
ATOM 1513 C CA . GLU A 1 193 ? -11.976 15.019 18.724 1.00 79.81 193 GLU A CA 1
ATOM 1514 C C . GLU A 1 193 ? -11.324 13.629 18.838 1.00 79.81 193 GLU A C 1
ATOM 1516 O O . GLU A 1 193 ? -10.700 13.312 19.854 1.00 79.81 193 GLU A O 1
ATOM 1521 N N . GLY A 1 194 ? -11.398 12.809 17.786 1.00 80.88 194 GLY A N 1
ATOM 1522 C CA . GLY A 1 194 ? -10.691 11.533 17.683 1.00 80.88 194 GLY A CA 1
ATOM 1523 C C . GLY A 1 194 ? -9.171 11.690 17.792 1.00 80.88 194 GLY A C 1
ATOM 1524 O O . GLY A 1 194 ? -8.549 11.043 18.638 1.00 80.88 194 GLY A O 1
ATOM 1525 N N . PHE A 1 195 ? -8.579 12.607 17.021 1.00 82.88 195 PHE A N 1
ATOM 1526 C CA . PHE A 1 195 ? -7.147 12.928 17.077 1.00 82.88 195 PHE A CA 1
ATOM 1527 C C . PHE A 1 195 ? -6.719 13.468 18.442 1.00 82.88 195 PHE A C 1
ATOM 1529 O O . PHE A 1 195 ? -5.652 13.109 18.954 1.00 82.88 195 PHE A O 1
ATOM 1536 N N . ARG A 1 196 ? -7.566 14.280 19.084 1.00 84.00 196 ARG A N 1
ATOM 1537 C CA . ARG A 1 196 ? -7.319 14.782 20.442 1.00 84.00 196 ARG A CA 1
ATOM 1538 C C . ARG A 1 196 ? -7.270 13.647 21.464 1.00 84.00 196 ARG A C 1
ATOM 1540 O O . ARG A 1 196 ? -6.342 13.587 22.274 1.00 84.00 196 ARG A O 1
ATOM 1547 N N . LYS A 1 197 ? -8.236 12.726 21.409 1.00 84.19 197 LYS A N 1
ATOM 1548 C CA . LYS A 1 197 ? -8.280 11.540 22.280 1.00 84.19 197 LYS A CA 1
ATOM 1549 C C . LYS A 1 197 ? -7.086 10.622 22.040 1.00 84.19 197 LYS A C 1
ATOM 1551 O O . LYS A 1 197 ? -6.453 10.190 23.004 1.00 84.19 197 LYS A O 1
ATOM 1556 N N . TRP A 1 198 ? -6.750 10.366 20.777 1.00 87.69 198 TRP A N 1
ATOM 1557 C CA . TRP A 1 198 ? -5.575 9.583 20.401 1.00 87.69 198 TRP A CA 1
ATOM 1558 C C . TRP A 1 198 ? -4.288 10.203 20.957 1.00 87.69 198 TRP A C 1
ATOM 1560 O O . TRP A 1 198 ? -3.526 9.519 21.640 1.00 87.69 198 TRP A O 1
ATOM 1570 N N . SER A 1 199 ? -4.103 11.514 20.773 1.00 85.69 199 SER A N 1
ATOM 1571 C CA . SER A 1 199 ? -2.939 12.249 21.280 1.00 85.69 199 SER A CA 1
ATOM 1572 C C . SER A 1 199 ? -2.816 12.134 22.798 1.00 85.69 199 SER A C 1
ATOM 1574 O O . SER A 1 199 ? -1.737 11.850 23.314 1.00 85.69 199 SER A O 1
ATOM 1576 N N . SER A 1 200 ? -3.930 12.283 23.523 1.00 85.62 200 SER A N 1
ATOM 1577 C CA . SER A 1 200 ? -3.948 12.128 24.981 1.00 85.62 200 SER A CA 1
ATOM 1578 C C . SER A 1 200 ? -3.562 10.711 25.420 1.00 85.62 200 SER A C 1
ATOM 1580 O O . SER A 1 200 ? -2.739 10.559 26.323 1.00 85.62 200 SER A O 1
ATOM 1582 N N . ARG A 1 201 ? -4.116 9.666 24.787 1.00 86.44 201 ARG A N 1
ATOM 1583 C CA . ARG A 1 201 ? -3.775 8.264 25.100 1.00 86.44 201 ARG A CA 1
ATOM 1584 C C . ARG A 1 201 ? -2.317 7.943 24.765 1.00 86.44 201 ARG A C 1
ATOM 1586 O O . ARG A 1 201 ? -1.659 7.205 25.503 1.00 86.44 201 ARG A O 1
ATOM 1593 N N . PHE A 1 202 ? -1.782 8.519 23.689 1.00 87.31 202 PHE A N 1
ATOM 1594 C CA . PHE A 1 202 ? -0.393 8.318 23.290 1.00 87.31 202 PHE A CA 1
ATOM 1595 C C . PHE A 1 202 ? 0.585 8.907 24.315 1.00 87.31 202 PHE A C 1
ATOM 1597 O O . PHE A 1 202 ? 1.571 8.252 24.652 1.00 87.31 202 PHE A O 1
ATOM 1604 N N . GLU A 1 203 ? 0.295 10.079 24.895 1.00 86.38 203 GLU A N 1
ATOM 1605 C CA . GLU A 1 203 ? 1.082 10.614 26.019 1.00 86.38 203 GLU A CA 1
ATOM 1606 C C . GLU A 1 203 ? 1.103 9.662 27.222 1.00 86.38 203 GLU A C 1
ATOM 1608 O O . GLU A 1 203 ? 2.168 9.371 27.771 1.00 86.38 203 GLU A O 1
ATOM 1613 N N . THR A 1 204 ? -0.051 9.106 27.601 1.00 84.19 204 THR A N 1
ATOM 1614 C CA . THR A 1 204 ? -0.144 8.137 28.707 1.00 84.19 204 THR A CA 1
ATOM 1615 C C . THR A 1 204 ? 0.636 6.848 28.416 1.00 84.19 204 THR A C 1
ATOM 1617 O O . THR A 1 204 ? 1.273 6.279 29.305 1.00 84.19 204 THR A O 1
ATOM 1620 N N . THR A 1 205 ? 0.646 6.408 27.158 1.00 84.00 205 THR A N 1
ATOM 1621 C CA . THR A 1 205 ? 1.386 5.217 26.705 1.00 84.00 205 THR A CA 1
ATOM 1622 C C . THR A 1 205 ? 2.897 5.445 26.759 1.00 84.00 205 THR A C 1
ATOM 1624 O O . THR A 1 205 ? 3.645 4.611 27.267 1.00 84.00 205 THR A O 1
ATOM 1627 N N . LYS A 1 206 ? 3.364 6.628 26.335 1.00 82.69 206 LYS A N 1
ATOM 1628 C CA . LYS A 1 206 ? 4.778 7.023 26.449 1.00 82.69 206 LYS A CA 1
ATOM 1629 C C . LYS A 1 206 ? 5.267 6.998 27.897 1.00 82.69 206 LYS A C 1
ATOM 1631 O O . LYS A 1 206 ? 6.396 6.584 28.148 1.00 82.69 206 LYS A O 1
ATOM 1636 N N . GLN A 1 207 ? 4.418 7.416 28.837 1.00 75.94 207 GLN A N 1
ATOM 1637 C CA . GLN A 1 207 ? 4.751 7.450 30.261 1.00 75.94 207 GLN A CA 1
ATOM 1638 C C . GLN A 1 207 ? 4.820 6.052 30.898 1.00 75.94 207 GLN A C 1
ATOM 1640 O O . GLN A 1 207 ? 5.568 5.855 31.853 1.00 75.94 207 GLN A O 1
ATOM 1645 N N . THR A 1 208 ? 4.054 5.089 30.382 1.00 72.19 208 THR A N 1
ATOM 1646 C CA . THR A 1 208 ? 3.985 3.715 30.909 1.00 72.19 208 THR A CA 1
ATOM 1647 C C . THR A 1 208 ? 5.020 2.776 30.286 1.00 72.19 208 THR A C 1
ATOM 1649 O O . THR A 1 208 ? 5.440 1.827 30.940 1.00 72.19 208 THR A O 1
ATOM 1652 N N . GLN A 1 209 ? 5.490 3.056 29.067 1.00 69.06 209 GLN A N 1
ATOM 1653 C CA . GLN A 1 209 ? 6.427 2.199 28.324 1.00 69.06 209 GLN A CA 1
ATOM 1654 C C . GLN A 1 209 ? 7.871 2.737 28.256 1.00 69.06 209 GLN A C 1
ATOM 1656 O O . GLN A 1 209 ? 8.648 2.334 27.389 1.00 69.06 209 GLN A O 1
ATOM 1661 N N . HIS A 1 210 ? 8.258 3.628 29.175 1.00 57.97 210 HIS A N 1
ATOM 1662 C CA . HIS A 1 210 ? 9.588 4.262 29.221 1.00 57.97 210 HIS A CA 1
ATOM 1663 C C . HIS A 1 210 ? 10.765 3.258 29.328 1.00 57.97 210 HIS A C 1
ATOM 1665 O O . HIS A 1 210 ? 11.894 3.596 28.978 1.00 57.97 210 HIS A O 1
ATOM 1671 N N . ASP A 1 211 ? 10.512 2.009 29.733 1.00 58.00 211 ASP A N 1
ATOM 1672 C CA . ASP A 1 211 ? 11.558 1.015 30.021 1.00 58.00 211 ASP A CA 1
ATOM 1673 C C . ASP A 1 211 ? 11.844 0.023 28.871 1.00 58.00 211 ASP A C 1
ATOM 1675 O O . ASP A 1 211 ? 12.695 -0.859 29.008 1.00 58.00 211 ASP A O 1
ATOM 1679 N N . ASN A 1 212 ? 11.172 0.1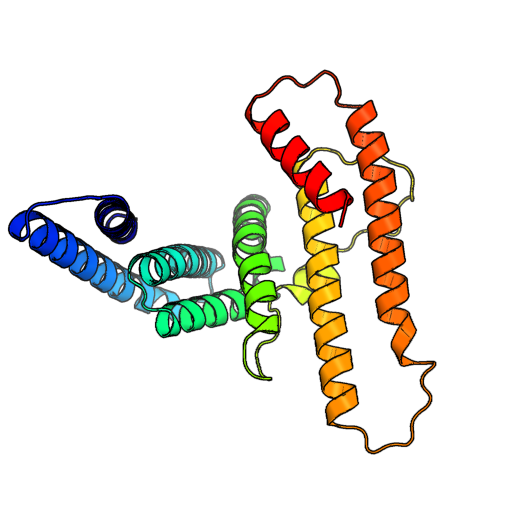45 27.717 1.00 60.19 212 ASN A N 1
ATOM 1680 C CA . ASN A 1 212 ? 11.270 -0.839 26.629 1.00 60.19 212 ASN A CA 1
ATOM 1681 C C . ASN A 1 212 ? 12.312 -0.437 25.558 1.00 60.19 212 ASN A C 1
ATOM 1683 O O . ASN A 1 212 ? 11.995 0.098 24.497 1.00 60.19 212 ASN A O 1
ATOM 1687 N N . ALA A 1 213 ? 13.593 -0.684 25.847 1.00 55.91 213 ALA A N 1
ATOM 1688 C CA . ALA A 1 213 ? 14.739 -0.248 25.037 1.00 55.91 213 ALA A CA 1
ATOM 1689 C C . ALA A 1 213 ? 15.020 -1.142 23.805 1.00 55.91 213 ALA A C 1
ATOM 1691 O O . ALA A 1 213 ? 16.045 -1.823 23.728 1.00 55.91 213 ALA A O 1
ATOM 1692 N N . SER A 1 214 ? 14.122 -1.148 22.815 1.00 67.56 214 SER A N 1
ATOM 1693 C CA . SER A 1 214 ? 14.376 -1.781 21.510 1.00 67.56 214 SER A CA 1
ATOM 1694 C C . SER A 1 214 ? 14.592 -0.738 20.413 1.00 67.56 214 SER A C 1
ATOM 1696 O O . SER A 1 214 ? 13.799 0.183 20.247 1.00 67.56 214 SER A O 1
ATOM 1698 N N . SER A 1 215 ? 15.611 -0.923 19.566 1.00 64.44 215 SER A N 1
ATOM 1699 C CA . SER A 1 215 ? 15.890 -0.017 18.436 1.00 64.44 215 SER A CA 1
ATOM 1700 C C . SER A 1 215 ? 14.702 0.149 17.476 1.00 64.44 215 SER A C 1
ATOM 1702 O O . SER A 1 215 ? 14.583 1.194 16.837 1.00 64.44 215 SER A O 1
ATOM 1704 N N . ARG A 1 216 ? 13.836 -0.867 17.344 1.00 65.88 216 ARG A N 1
ATOM 1705 C CA . ARG A 1 216 ? 12.609 -0.778 16.535 1.00 65.88 216 ARG A CA 1
ATOM 1706 C C . ARG A 1 216 ? 11.568 0.120 17.209 1.00 65.88 216 ARG A C 1
ATOM 1708 O O . ARG A 1 216 ? 10.956 0.942 16.532 1.00 65.88 216 ARG A O 1
ATOM 1715 N N . TYR A 1 217 ? 11.428 -0.020 18.525 1.00 72.75 217 TYR A N 1
ATOM 1716 C CA . TYR A 1 217 ? 10.536 0.783 19.356 1.00 72.75 217 TYR A CA 1
ATOM 1717 C C . TYR A 1 217 ? 10.908 2.272 19.271 1.00 72.75 217 TYR A C 1
ATOM 1719 O O . TYR A 1 217 ? 10.050 3.107 19.000 1.00 72.75 217 TYR A O 1
ATOM 1727 N N . ASP A 1 218 ? 12.202 2.603 19.335 1.00 75.56 218 ASP A N 1
ATOM 1728 C CA . ASP A 1 218 ? 12.689 3.987 19.225 1.00 75.56 218 ASP A CA 1
ATOM 1729 C C . ASP A 1 218 ? 12.415 4.652 17.869 1.00 75.56 218 ASP A C 1
ATOM 1731 O O . ASP A 1 218 ? 12.226 5.871 17.792 1.00 75.56 218 ASP A O 1
ATOM 1735 N N . THR A 1 219 ? 12.445 3.891 16.773 1.00 77.44 219 THR A N 1
ATOM 1736 C CA . THR A 1 219 ? 12.132 4.423 15.437 1.00 77.44 219 THR A CA 1
ATOM 1737 C C . THR A 1 219 ? 10.632 4.654 15.285 1.00 77.44 219 THR A C 1
ATOM 1739 O O . THR A 1 219 ? 10.227 5.725 14.834 1.00 77.44 219 THR A O 1
ATOM 1742 N N . GLN A 1 220 ? 9.809 3.690 15.703 1.00 77.69 220 GLN A N 1
ATOM 1743 C CA . GLN A 1 220 ? 8.348 3.797 15.645 1.00 77.69 220 GLN A CA 1
ATOM 1744 C C . GLN A 1 220 ? 7.835 4.932 16.540 1.00 77.69 220 GLN A C 1
ATOM 1746 O O . GLN A 1 220 ? 7.030 5.751 16.105 1.00 77.69 220 GLN A O 1
ATOM 1751 N N . LEU A 1 221 ? 8.388 5.065 17.747 1.00 81.25 221 LEU A N 1
ATOM 1752 C CA . LEU A 1 221 ? 8.074 6.155 18.666 1.00 81.25 221 LEU A CA 1
ATOM 1753 C C . LEU A 1 221 ? 8.422 7.532 18.080 1.00 81.25 221 LEU A C 1
ATOM 1755 O O . LEU A 1 221 ? 7.657 8.482 18.237 1.00 81.25 221 LEU A O 1
ATOM 1759 N N . ARG A 1 222 ? 9.569 7.657 17.397 1.00 81.50 222 ARG A N 1
ATOM 1760 C CA . ARG A 1 222 ? 9.958 8.903 16.714 1.00 81.50 222 ARG A CA 1
ATOM 1761 C C . ARG A 1 222 ? 8.998 9.265 15.588 1.00 81.50 222 ARG A C 1
ATOM 1763 O O . ARG A 1 222 ? 8.627 10.428 15.493 1.00 81.50 222 ARG A O 1
ATOM 1770 N N . HIS A 1 223 ? 8.589 8.290 14.781 1.00 81.38 223 HIS A N 1
ATOM 1771 C CA . HIS A 1 223 ? 7.602 8.497 13.723 1.00 81.38 223 HIS A CA 1
ATOM 1772 C C . HIS A 1 223 ? 6.276 9.018 14.289 1.00 81.38 223 HIS A C 1
ATOM 1774 O O . HIS A 1 223 ? 5.812 10.081 13.900 1.00 81.38 223 HIS A O 1
ATOM 1780 N N . LEU A 1 224 ? 5.727 8.329 15.290 1.00 82.69 224 LEU A N 1
ATOM 1781 C CA . LEU A 1 224 ? 4.459 8.699 15.926 1.00 82.69 224 LEU A CA 1
ATOM 1782 C C . LEU A 1 224 ? 4.489 10.091 16.579 1.00 82.69 224 LEU A C 1
ATOM 1784 O O . LEU A 1 224 ? 3.484 10.792 16.583 1.00 82.69 224 LEU A O 1
ATOM 1788 N N . ARG A 1 225 ? 5.644 10.523 17.101 1.00 84.88 225 ARG A N 1
ATOM 1789 C CA . ARG A 1 225 ? 5.819 11.893 17.615 1.00 84.88 225 ARG A CA 1
ATOM 1790 C C . ARG A 1 225 ? 5.788 12.956 16.523 1.00 84.88 225 ARG A C 1
ATOM 1792 O O . ARG A 1 225 ? 5.368 14.066 16.819 1.00 84.88 225 ARG A O 1
ATOM 1799 N N . MET A 1 226 ? 6.273 12.651 15.319 1.00 81.69 226 MET A N 1
ATOM 1800 C CA . MET A 1 226 ? 6.185 13.588 14.198 1.00 81.69 226 MET A CA 1
ATOM 1801 C C . MET A 1 226 ? 4.734 13.734 13.750 1.00 81.69 226 MET A C 1
ATOM 1803 O O . MET A 1 226 ? 4.265 14.855 13.628 1.00 81.69 226 MET A O 1
ATOM 1807 N N . GLU A 1 227 ? 4.011 12.622 13.607 1.00 78.94 227 GLU A N 1
ATOM 1808 C CA . GLU A 1 227 ? 2.595 12.636 13.215 1.00 78.94 227 GLU A CA 1
ATOM 1809 C C . GLU A 1 227 ? 1.702 13.368 14.229 1.00 78.94 227 GLU A C 1
ATOM 1811 O O . GLU A 1 227 ? 0.769 14.043 13.839 1.00 78.94 227 GLU A O 1
ATOM 1816 N N . GLN A 1 228 ? 2.012 13.308 15.529 1.00 81.81 228 GLN A N 1
ATOM 1817 C CA . GLN A 1 228 ? 1.270 14.045 16.565 1.00 81.81 228 GLN A CA 1
ATOM 1818 C C . GLN A 1 228 ? 1.400 15.582 16.452 1.00 81.81 228 GLN A C 1
ATOM 1820 O O . GLN A 1 228 ? 0.624 16.312 17.066 1.00 81.81 228 GLN A O 1
ATOM 1825 N N . GLN A 1 229 ? 2.427 16.090 15.763 1.00 74.19 229 GLN A N 1
ATOM 1826 C CA . GLN A 1 229 ? 2.697 17.532 15.657 1.00 74.19 229 GLN A CA 1
ATOM 1827 C C . GLN A 1 229 ? 1.958 18.213 14.499 1.00 74.19 229 GLN A C 1
ATOM 1829 O O . GLN A 1 229 ? 1.976 19.446 14.438 1.00 74.19 229 GLN A O 1
ATOM 1834 N N . PHE A 1 230 ? 1.356 17.430 13.604 1.00 54.62 230 PHE A N 1
ATOM 1835 C CA . PHE A 1 230 ? 0.607 17.889 12.437 1.00 54.62 230 PHE A CA 1
ATOM 1836 C C . PHE A 1 230 ? -0.875 17.552 12.596 1.00 54.62 230 PHE A C 1
ATOM 1838 O O . PHE A 1 230 ? -1.679 18.360 12.084 1.00 54.62 230 PHE A O 1
#